Protein AF-A0A2K1QQH5-F1 (afdb_monomer_lite)

pLDDT: mean 78.4, std 16.75, range [37.97, 96.19]

Foldseek 3Di:
DDDPDPPPDDDPPPPPLQQDAPVVVVVVLLVLLLVLLCLQQVLLVVVQVVCVVVVDDDPPLSVLSNVLSVLSVVVSVVQVVCVVVSNDPLVVLLVSLVVSLVSLVVSLVVLCCLCPNPVNPLVVVCCVLAVVPQDDDPDPSNVVNVVSNVNSVSSVSNNVSSVVSNVSSVVSNVSSVVSVVVSVVVVVVVVVVVCVVDPPPVVVVVVVVVVVPPPDDDDDDDDDDD

Secondary structure (DSSP, 8-state):
----------------------HHHHHHHHHHHHHHHHHHHHHHHHHHHHHHHHTPPPPTHHHHHHHHHHHHHHHHHHHHHHHHTT---HHHHHHHHHHHHHHHHHHHHHHHHHHH-SSS-HHHHHIIIIISS---SSSHHHHHHHHHHHHHHHHHHHHHHHHHHHHHHHHHHHHHHHHHHHHHHHHHHHHHHHHHHS--HHHHHHHHHHTTSS------------

Radius of gyration: 33.27 Å; chains: 1; bounding box: 98×40×99 Å

Organism: NCBI:txid2082308

Sequence (226 aa):
MARSASRSTRYYTTQTVQYVWPTQQLLGWRFVMYATAGTILGVFAAFYIAQQQLRLGIPWIFPYGITVGALTIIFLFIMEALITQRTLLPGLVTLGAFILLVLYIAGLIETALQLFGSASNVNENCQTFVTNQPSSGVSLATFAFLQQRSICQSWQAVFAFWIVGVIFLIWLMILASQSDTTVHKESRRVRETEYHDNPPAEAVTRGVTRDRSNGRTGGNAYTWRA

Structure (mmCIF, N/CA/C/O backbone):
data_AF-A0A2K1QQH5-F1
#
_entry.id   AF-A0A2K1QQH5-F1
#
loop_
_atom_site.group_PDB
_atom_site.id
_atom_site.type_symbol
_atom_site.label_atom_id
_atom_site.label_alt_id
_atom_site.label_comp_id
_atom_site.label_asym_id
_atom_site.label_entity_id
_atom_site.label_seq_id
_atom_site.pdbx_PDB_ins_code
_atom_site.Cartn_x
_atom_site.Cartn_y
_atom_site.Cartn_z
_atom_site.occupancy
_atom_site.B_iso_or_equiv
_atom_site.auth_seq_id
_atom_site.auth_comp_id
_atom_site.auth_asym_id
_atom_site.auth_atom_id
_atom_site.pdbx_PDB_model_num
ATOM 1 N N . MET A 1 1 ? -39.971 -3.817 67.449 1.00 42.75 1 MET A N 1
ATOM 2 C CA . MET A 1 1 ? -40.273 -3.496 66.035 1.00 42.75 1 MET A CA 1
ATOM 3 C C . MET A 1 1 ? -38.954 -3.434 65.274 1.00 42.75 1 MET A C 1
ATOM 5 O O . MET A 1 1 ? -38.222 -2.467 65.431 1.00 42.75 1 MET A O 1
ATOM 9 N N . ALA A 1 2 ? -38.593 -4.494 64.549 1.00 40.50 2 ALA A N 1
ATOM 10 C CA . ALA A 1 2 ? -37.335 -4.563 63.804 1.00 40.50 2 ALA A CA 1
ATOM 11 C C . ALA A 1 2 ? -37.538 -3.978 62.397 1.00 40.50 2 ALA A C 1
ATOM 13 O O . ALA A 1 2 ? -38.390 -4.450 61.647 1.00 40.50 2 ALA A O 1
ATOM 14 N N . ARG A 1 3 ? -36.793 -2.921 62.050 1.00 49.56 3 ARG A N 1
ATOM 15 C CA . ARG A 1 3 ? -36.783 -2.352 60.696 1.00 49.56 3 ARG A CA 1
ATOM 16 C C . ARG A 1 3 ? -35.882 -3.215 59.818 1.00 49.56 3 ARG A C 1
ATOM 18 O O . ARG A 1 3 ? -34.674 -3.250 60.027 1.00 49.56 3 ARG A O 1
ATOM 25 N N . SER A 1 4 ? -36.482 -3.901 58.851 1.00 49.03 4 SER A N 1
ATOM 26 C CA . SER A 1 4 ? -35.756 -4.637 57.818 1.00 49.03 4 SER A CA 1
ATOM 27 C C . SER A 1 4 ? -35.001 -3.637 56.939 1.00 49.03 4 SER A C 1
ATOM 29 O O . SER A 1 4 ? -35.609 -2.870 56.192 1.00 49.03 4 SER A O 1
ATOM 31 N N . ALA A 1 5 ? -33.677 -3.588 57.073 1.00 58.16 5 ALA A N 1
ATOM 32 C CA . ALA A 1 5 ? -32.818 -2.796 56.204 1.00 58.16 5 ALA A CA 1
ATOM 33 C C . ALA A 1 5 ? -32.680 -3.533 54.866 1.00 58.16 5 ALA A C 1
ATOM 35 O O . ALA A 1 5 ? -31.897 -4.474 54.742 1.00 58.16 5 ALA A O 1
ATOM 36 N N . SER A 1 6 ? -33.472 -3.127 53.873 1.00 54.03 6 SER A N 1
ATOM 37 C CA . SER A 1 6 ? -33.342 -3.624 52.503 1.00 54.03 6 SER A CA 1
ATOM 38 C C . SER A 1 6 ? -31.998 -3.164 51.934 1.00 54.03 6 SER A C 1
ATOM 40 O O . SER A 1 6 ? -31.797 -1.988 51.622 1.00 54.03 6 SER A O 1
ATOM 42 N N . ARG A 1 7 ? -31.033 -4.084 51.874 1.00 54.53 7 ARG A N 1
ATOM 43 C CA . ARG A 1 7 ? -29.684 -3.837 51.361 1.00 54.53 7 ARG A CA 1
ATOM 44 C C . ARG A 1 7 ? -29.739 -3.941 49.837 1.00 54.53 7 ARG A C 1
ATOM 46 O O . ARG A 1 7 ? -29.566 -5.015 49.268 1.00 54.53 7 ARG A O 1
ATOM 53 N N . SER A 1 8 ? -30.042 -2.819 49.185 1.00 59.94 8 SER A N 1
ATOM 54 C CA . SER A 1 8 ? -29.971 -2.699 47.726 1.00 59.94 8 SER A CA 1
ATOM 55 C C . SER A 1 8 ? -28.537 -2.967 47.277 1.00 59.94 8 SER A C 1
ATOM 57 O O . SER A 1 8 ? -27.621 -2.184 47.533 1.00 59.94 8 SER A O 1
ATOM 59 N N . THR A 1 9 ? -28.331 -4.131 46.672 1.00 55.41 9 THR A N 1
ATOM 60 C CA . THR A 1 9 ? -27.040 -4.540 46.130 1.00 55.41 9 THR A CA 1
ATOM 61 C C . THR A 1 9 ? -27.009 -4.014 44.701 1.00 55.41 9 THR A C 1
ATOM 63 O O . THR A 1 9 ? -27.696 -4.544 43.832 1.00 55.41 9 THR A O 1
ATOM 66 N N . ARG A 1 10 ? -26.289 -2.910 44.461 1.00 59.31 10 ARG A N 1
ATOM 67 C CA . ARG A 1 10 ? -26.078 -2.389 43.103 1.00 59.31 10 ARG A CA 1
ATOM 68 C C . ARG A 1 10 ? -25.181 -3.359 42.350 1.00 59.31 10 ARG A C 1
ATOM 70 O O . ARG A 1 10 ? -23.976 -3.410 42.587 1.00 59.31 10 ARG A O 1
ATOM 77 N N . TYR A 1 11 ? -25.774 -4.115 41.441 1.00 51.72 11 TYR A N 1
ATOM 78 C CA . TYR A 1 11 ? -25.028 -4.846 40.433 1.00 51.72 11 TYR A CA 1
ATOM 79 C C . TYR A 1 11 ? -24.583 -3.842 39.371 1.00 51.72 11 TYR A C 1
ATOM 81 O O . TYR A 1 11 ? -25.360 -3.471 38.497 1.00 51.72 11 TYR A O 1
ATOM 89 N N . TYR A 1 12 ? -23.336 -3.381 39.452 1.00 52.09 12 TYR A N 1
ATOM 90 C CA . TYR A 1 12 ? -22.698 -2.713 38.323 1.00 52.09 12 TYR A CA 1
ATOM 91 C C . TYR A 1 12 ? -22.447 -3.780 37.258 1.00 52.09 12 TYR A C 1
ATOM 93 O O . TYR A 1 12 ? -21.416 -4.449 37.261 1.00 52.09 12 TYR A O 1
ATOM 101 N N . THR A 1 13 ? -23.419 -4.000 36.376 1.00 57.09 13 THR A N 1
ATOM 102 C CA . THR A 1 13 ? -23.160 -4.746 35.148 1.00 57.09 13 THR A CA 1
ATOM 103 C C . THR A 1 13 ? -22.207 -3.894 34.319 1.00 57.09 13 THR A C 1
ATOM 105 O O . THR A 1 13 ? -22.571 -2.844 33.792 1.00 57.09 13 THR A O 1
ATOM 108 N N . THR A 1 14 ? -20.935 -4.288 34.269 1.00 54.81 14 THR A N 1
ATOM 109 C CA . THR A 1 14 ? -19.996 -3.759 33.282 1.00 54.81 14 THR A CA 1
ATOM 110 C C . THR A 1 14 ? -20.482 -4.246 31.923 1.00 54.81 14 THR A C 1
ATOM 112 O O . THR A 1 14 ? -20.050 -5.287 31.434 1.00 54.81 14 THR A O 1
ATOM 115 N N . GLN A 1 15 ? -21.439 -3.532 31.328 1.00 55.66 15 GLN A N 1
ATOM 116 C CA . GLN A 1 15 ? -21.817 -3.760 29.944 1.00 55.66 15 GLN A CA 1
ATOM 117 C C . GLN A 1 15 ? -20.580 -3.465 29.101 1.00 55.66 15 GLN A C 1
ATOM 119 O O . GLN A 1 15 ? -20.175 -2.315 28.929 1.00 55.66 15 GLN A O 1
ATOM 124 N N . THR A 1 16 ? -19.941 -4.522 28.607 1.00 54.59 16 THR A N 1
ATOM 125 C CA . THR A 1 16 ? -18.909 -4.416 27.584 1.00 54.59 16 THR A CA 1
ATOM 126 C C . THR A 1 16 ? -19.565 -3.777 26.370 1.00 54.59 16 THR A C 1
ATOM 128 O O . THR A 1 16 ? -20.338 -4.436 25.672 1.00 54.59 16 THR A O 1
ATOM 131 N N . VAL A 1 17 ? -19.328 -2.483 26.155 1.00 56.91 17 VAL A N 1
ATOM 132 C CA . VAL A 1 17 ? -19.891 -1.773 25.008 1.00 56.91 17 VAL A CA 1
ATOM 133 C C . VAL A 1 17 ? -19.252 -2.370 23.763 1.00 56.91 17 VAL A C 1
ATOM 135 O O . VAL A 1 17 ? -18.069 -2.165 23.494 1.00 56.91 17 VAL A O 1
ATOM 138 N N . GLN A 1 18 ? -20.014 -3.199 23.053 1.00 57.03 18 GLN A N 1
ATOM 139 C CA . GLN A 1 18 ? -19.518 -3.853 21.857 1.00 57.03 18 GLN A CA 1
ATOM 140 C C . GLN A 1 18 ? -19.480 -2.842 20.724 1.00 57.03 18 GLN A C 1
ATOM 142 O O . GLN A 1 18 ? -20.463 -2.183 20.389 1.00 57.03 18 GLN A O 1
ATOM 147 N N . TYR A 1 19 ? -18.299 -2.725 20.147 1.00 61.53 19 TYR A N 1
ATOM 148 C CA . TYR A 1 19 ? -18.025 -1.839 19.043 1.00 61.53 19 TYR A CA 1
ATOM 149 C C . TYR A 1 19 ? -18.555 -2.494 17.758 1.00 61.53 19 TYR A C 1
ATOM 151 O O . TYR A 1 19 ? -17.991 -3.479 17.279 1.00 61.53 19 TYR A O 1
ATOM 159 N N . VAL A 1 20 ? -19.688 -2.015 17.238 1.00 64.69 20 VAL A N 1
ATOM 160 C CA . VAL A 1 20 ? -20.336 -2.608 16.057 1.00 64.69 20 VAL A CA 1
ATOM 161 C C . VAL A 1 20 ? -19.696 -2.035 14.795 1.00 64.69 20 VAL A C 1
ATOM 163 O O . VAL A 1 20 ? -19.988 -0.913 14.390 1.00 64.69 20 VAL A O 1
ATOM 166 N N . TRP A 1 21 ? -18.811 -2.812 14.172 1.00 66.06 21 TRP A N 1
ATOM 167 C CA . TRP A 1 21 ? -18.199 -2.469 12.887 1.00 66.06 21 TRP A CA 1
ATOM 168 C C . TRP A 1 21 ? -18.976 -3.105 11.724 1.00 66.06 21 TRP A C 1
ATOM 170 O O . TRP A 1 21 ? -19.370 -4.271 11.829 1.00 66.06 21 TRP A 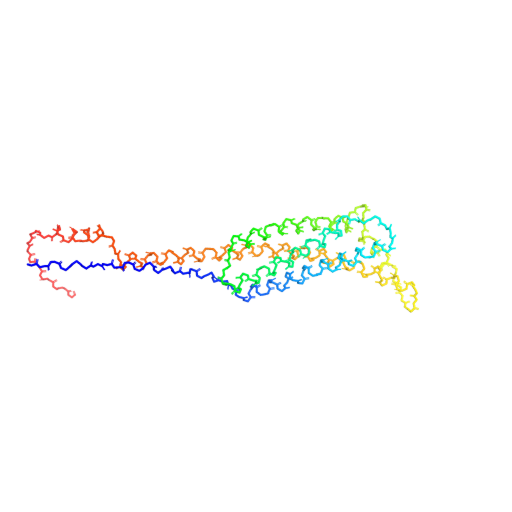O 1
ATOM 180 N N . PRO A 1 22 ? -19.158 -2.408 10.587 1.00 74.00 22 PRO A N 1
ATOM 181 C CA . PRO A 1 22 ? -19.764 -2.991 9.393 1.00 74.00 22 PRO A CA 1
ATOM 182 C C . PRO A 1 22 ? -18.843 -4.070 8.798 1.00 74.00 22 PRO A C 1
ATOM 184 O O . PRO A 1 22 ? -17.851 -3.774 8.131 1.00 74.00 22 PRO A O 1
ATOM 187 N N . THR A 1 23 ? -19.172 -5.343 9.040 1.00 76.56 23 THR A N 1
ATOM 188 C CA . THR A 1 23 ? -18.290 -6.489 8.745 1.00 76.56 23 THR A CA 1
ATOM 189 C C . THR A 1 23 ? -17.910 -6.591 7.267 1.00 76.56 23 THR A C 1
ATOM 191 O O . THR A 1 23 ? -16.741 -6.781 6.948 1.00 76.56 23 THR A O 1
ATOM 194 N N . GLN A 1 24 ? -18.866 -6.410 6.352 1.00 80.50 24 GLN A N 1
ATOM 195 C CA . GLN A 1 24 ? -18.614 -6.532 4.908 1.00 80.50 24 GLN A CA 1
ATOM 196 C C . GLN A 1 24 ? -17.711 -5.415 4.378 1.00 80.50 24 GLN A C 1
ATOM 198 O O . GLN A 1 24 ? -16.800 -5.651 3.587 1.00 80.50 24 GLN A O 1
ATOM 203 N N . GLN A 1 25 ? -17.925 -4.195 4.864 1.00 84.81 25 GLN A N 1
ATOM 204 C CA . GLN A 1 25 ? -17.144 -3.034 4.460 1.00 84.81 25 GLN A CA 1
ATOM 205 C C . GLN A 1 25 ? -15.692 -3.136 4.944 1.00 84.81 25 GLN A C 1
ATOM 207 O O . GLN A 1 25 ? -14.772 -2.793 4.202 1.00 84.81 25 GLN A O 1
ATOM 212 N N . LEU A 1 26 ? -15.479 -3.659 6.157 1.00 84.06 26 LEU A N 1
ATOM 213 C CA . LEU A 1 26 ? -14.145 -3.865 6.721 1.00 84.06 26 LEU A CA 1
ATOM 214 C C . LEU A 1 26 ? -13.370 -4.981 5.999 1.00 84.06 26 LEU A C 1
ATOM 216 O O . LEU A 1 26 ? -12.168 -4.840 5.773 1.00 84.06 26 LEU A O 1
ATOM 220 N N . LEU A 1 27 ? -14.048 -6.065 5.603 1.00 87.00 27 LEU A N 1
ATOM 221 C CA . LEU A 1 27 ? -13.446 -7.153 4.824 1.00 87.00 27 LEU A CA 1
ATOM 222 C C . LEU A 1 27 ? -13.032 -6.690 3.421 1.00 87.00 27 LEU A C 1
ATOM 224 O O . LEU A 1 27 ? -11.898 -6.935 3.008 1.00 87.00 27 LEU A O 1
ATOM 228 N N . GLY A 1 28 ? -13.914 -5.970 2.717 1.00 88.00 28 GLY A N 1
ATOM 229 C CA . GLY A 1 28 ? -13.604 -5.409 1.399 1.00 88.00 28 GLY A CA 1
ATOM 230 C C . GLY A 1 28 ? -12.438 -4.420 1.449 1.00 88.00 28 GLY A C 1
ATOM 231 O O . GLY A 1 28 ? -11.508 -4.515 0.650 1.00 88.00 28 GLY A O 1
ATOM 232 N N . TRP A 1 29 ? -12.434 -3.528 2.445 1.00 91.12 29 TRP A N 1
ATOM 233 C CA . TRP A 1 29 ? -11.319 -2.612 2.689 1.00 91.12 29 TRP A CA 1
ATOM 234 C C . TRP A 1 29 ? -9.997 -3.361 2.923 1.00 91.12 29 TRP A C 1
ATOM 236 O O . TRP A 1 29 ? -8.984 -3.043 2.298 1.00 91.12 29 TRP A O 1
ATOM 246 N N . ARG A 1 30 ? -10.004 -4.395 3.775 1.00 90.44 30 ARG A N 1
ATOM 247 C CA . ARG A 1 30 ? -8.801 -5.172 4.114 1.00 90.44 30 ARG A CA 1
ATOM 248 C C . ARG A 1 30 ? -8.220 -5.879 2.896 1.00 90.44 30 ARG A C 1
ATOM 250 O O . ARG A 1 30 ? -7.006 -5.863 2.713 1.00 90.44 30 ARG A O 1
ATOM 257 N N . PHE A 1 31 ? -9.069 -6.478 2.065 1.00 92.56 31 PHE A N 1
ATOM 258 C CA . PHE A 1 31 ? -8.628 -7.159 0.850 1.00 92.56 31 PHE A CA 1
ATOM 259 C C . PHE A 1 31 ? -7.892 -6.202 -0.098 1.00 92.56 31 PHE A C 1
ATOM 261 O O . PHE A 1 31 ? -6.793 -6.510 -0.561 1.00 92.56 31 PHE A O 1
ATOM 268 N N . VAL A 1 32 ? -8.452 -5.008 -0.320 1.00 94.12 32 VAL A N 1
ATOM 269 C CA . VAL A 1 32 ? -7.821 -3.980 -1.162 1.00 94.12 32 VAL A CA 1
ATOM 270 C C . VAL A 1 32 ? -6.488 -3.520 -0.572 1.00 94.12 32 VAL A C 1
ATOM 272 O O . VAL A 1 32 ? -5.513 -3.362 -1.308 1.00 94.12 32 VAL A O 1
ATOM 275 N N . MET A 1 33 ? -6.404 -3.356 0.749 1.00 93.75 33 MET A N 1
ATOM 276 C CA . MET A 1 33 ? -5.153 -2.969 1.406 1.00 93.75 33 MET A CA 1
ATOM 277 C C . MET A 1 33 ? -4.078 -4.058 1.338 1.00 93.75 33 MET A C 1
ATOM 279 O O . MET A 1 33 ? -2.913 -3.729 1.121 1.00 93.75 33 MET A O 1
ATOM 283 N N . TYR A 1 34 ? -4.438 -5.342 1.442 1.00 95.38 34 TYR A N 1
ATOM 284 C CA . TYR A 1 34 ? -3.488 -6.436 1.209 1.00 95.38 34 TYR A CA 1
ATOM 285 C C . TYR A 1 34 ? -2.984 -6.459 -0.234 1.00 95.38 34 TYR A C 1
ATOM 287 O O . TYR A 1 34 ? -1.779 -6.586 -0.451 1.00 95.38 34 TYR A O 1
ATOM 295 N N . ALA A 1 35 ? -3.876 -6.289 -1.215 1.00 95.69 35 ALA A N 1
ATOM 296 C CA . ALA A 1 35 ? -3.493 -6.221 -2.624 1.00 95.69 35 ALA A CA 1
ATOM 297 C C . ALA A 1 35 ? -2.556 -5.032 -2.898 1.00 95.69 35 ALA A C 1
ATOM 299 O O . ALA A 1 35 ? -1.539 -5.174 -3.579 1.00 95.69 35 ALA A O 1
ATOM 300 N N . THR A 1 36 ? -2.860 -3.876 -2.308 1.00 95.06 36 THR A N 1
ATOM 301 C CA . THR A 1 36 ? -2.065 -2.649 -2.429 1.00 95.06 36 THR A CA 1
ATOM 302 C C . THR A 1 36 ? -0.673 -2.832 -1.825 1.00 95.06 36 THR A C 1
ATOM 304 O O . THR A 1 36 ? 0.331 -2.630 -2.508 1.00 95.06 36 THR A O 1
ATOM 307 N N . ALA A 1 37 ? -0.597 -3.288 -0.572 1.00 95.12 37 ALA A N 1
ATOM 308 C CA . ALA A 1 37 ? 0.668 -3.490 0.127 1.00 95.12 37 ALA A CA 1
ATOM 309 C C . ALA A 1 37 ? 1.528 -4.585 -0.523 1.00 95.12 37 ALA A C 1
ATOM 311 O O . ALA A 1 37 ? 2.739 -4.415 -0.663 1.00 95.12 37 ALA A O 1
ATOM 312 N N . GLY A 1 38 ? 0.904 -5.681 -0.965 1.00 95.00 38 GLY A N 1
ATOM 313 C CA . GLY A 1 38 ? 1.581 -6.763 -1.677 1.00 95.00 38 GLY A CA 1
ATOM 314 C C . GLY A 1 38 ? 2.142 -6.317 -3.026 1.00 95.00 38 GLY A C 1
ATOM 315 O O . GLY A 1 38 ? 3.271 -6.670 -3.359 1.00 95.00 38 GLY A O 1
ATOM 316 N N . THR A 1 39 ? 1.403 -5.490 -3.771 1.00 94.94 39 THR A N 1
ATOM 317 C CA . THR A 1 39 ? 1.875 -4.970 -5.063 1.00 94.94 39 THR A CA 1
ATOM 318 C C . THR A 1 39 ? 3.049 -4.011 -4.882 1.00 94.94 39 THR A C 1
ATOM 320 O O . THR A 1 39 ? 4.062 -4.157 -5.564 1.00 94.94 39 THR A O 1
ATOM 323 N N . ILE A 1 40 ? 2.957 -3.078 -3.928 1.00 94.50 40 ILE A N 1
ATOM 324 C CA . ILE A 1 40 ? 4.045 -2.139 -3.613 1.00 94.50 40 ILE A CA 1
ATOM 325 C C . ILE A 1 40 ? 5.300 -2.913 -3.186 1.00 94.50 40 ILE A C 1
ATOM 327 O O . ILE A 1 40 ? 6.364 -2.735 -3.780 1.00 94.50 40 ILE A O 1
ATOM 331 N N . LEU A 1 41 ? 5.174 -3.822 -2.212 1.00 95.75 41 LEU A N 1
ATOM 332 C CA . LEU A 1 41 ? 6.295 -4.630 -1.726 1.00 95.75 41 LEU A CA 1
ATOM 333 C C . LEU A 1 41 ? 6.909 -5.464 -2.855 1.00 95.75 41 LEU A C 1
ATOM 335 O O . LEU A 1 41 ? 8.125 -5.443 -3.037 1.00 95.75 41 LEU A O 1
ATOM 339 N N . GLY A 1 42 ? 6.081 -6.175 -3.624 1.00 94.62 42 GLY A N 1
ATOM 340 C CA . GLY A 1 42 ? 6.535 -7.078 -4.679 1.00 94.62 42 GLY A CA 1
ATOM 341 C C . GLY A 1 42 ? 7.276 -6.359 -5.805 1.00 94.62 42 GLY A C 1
ATOM 342 O O . GLY A 1 42 ? 8.353 -6.800 -6.207 1.00 94.62 42 GLY A O 1
ATOM 343 N N . VAL A 1 43 ? 6.747 -5.228 -6.281 1.00 94.19 43 VAL A N 1
ATOM 344 C CA . VAL A 1 43 ? 7.390 -4.459 -7.357 1.00 94.19 43 VAL A CA 1
ATOM 345 C C . VAL A 1 43 ? 8.712 -3.851 -6.888 1.00 94.19 43 VAL A C 1
ATOM 347 O O . VAL A 1 43 ? 9.726 -3.998 -7.574 1.00 94.19 43 VAL A O 1
ATOM 350 N N . PHE A 1 44 ? 8.745 -3.223 -5.708 1.00 93.06 44 PHE A N 1
ATOM 351 C CA . PHE A 1 44 ? 9.987 -2.642 -5.195 1.00 93.06 44 PHE A CA 1
ATOM 352 C C . PHE A 1 44 ? 11.039 -3.706 -4.854 1.00 93.06 44 PHE A C 1
ATOM 354 O O . PHE A 1 44 ? 12.225 -3.477 -5.094 1.00 93.06 44 PHE A O 1
ATOM 361 N N . ALA A 1 45 ? 10.632 -4.888 -4.380 1.00 93.88 45 ALA A N 1
ATOM 362 C CA . ALA A 1 45 ? 11.538 -6.018 -4.178 1.00 93.88 45 ALA A CA 1
ATOM 363 C C . ALA A 1 45 ? 12.137 -6.523 -5.502 1.00 93.88 45 ALA A C 1
ATOM 365 O O . ALA A 1 45 ? 13.344 -6.759 -5.582 1.00 93.88 45 ALA A O 1
ATOM 366 N N . ALA A 1 46 ? 11.328 -6.632 -6.561 1.00 92.25 46 ALA A N 1
ATOM 367 C CA . ALA A 1 46 ? 11.814 -7.020 -7.883 1.00 92.25 46 ALA A CA 1
ATOM 368 C C . ALA A 1 46 ? 12.833 -6.007 -8.437 1.00 92.25 46 ALA A C 1
ATOM 370 O O . ALA A 1 46 ? 13.886 -6.398 -8.946 1.00 92.25 46 ALA A O 1
ATOM 371 N N . PHE A 1 47 ? 12.566 -4.705 -8.286 1.00 89.50 47 PHE A N 1
ATOM 372 C CA . PHE A 1 47 ? 13.508 -3.657 -8.687 1.00 89.50 47 PHE A CA 1
ATOM 373 C C . PHE A 1 47 ? 14.792 -3.670 -7.860 1.00 89.50 47 PHE A C 1
ATOM 375 O O . PHE A 1 47 ? 15.874 -3.514 -8.425 1.00 89.50 47 PHE A O 1
ATOM 382 N N . TYR A 1 48 ? 14.700 -3.919 -6.554 1.00 90.88 48 TYR A N 1
ATOM 383 C CA . TYR A 1 48 ? 15.868 -4.042 -5.687 1.00 90.88 48 TYR A CA 1
ATOM 384 C C . TYR A 1 48 ? 16.812 -5.161 -6.158 1.00 90.88 48 TYR A C 1
ATOM 386 O O . TYR A 1 48 ? 18.006 -4.922 -6.336 1.00 90.88 48 TYR A O 1
ATOM 394 N N . ILE A 1 49 ? 16.275 -6.351 -6.448 1.00 91.12 49 ILE A N 1
ATOM 395 C CA . ILE A 1 49 ? 17.064 -7.490 -6.949 1.00 91.12 49 ILE A CA 1
ATOM 396 C C . ILE A 1 49 ? 17.696 -7.164 -8.311 1.00 91.12 49 ILE A C 1
ATOM 398 O O . ILE A 1 49 ? 18.873 -7.454 -8.533 1.00 91.12 49 ILE A O 1
ATOM 402 N N . ALA A 1 50 ? 16.947 -6.524 -9.215 1.00 87.75 50 ALA A N 1
ATOM 403 C CA . ALA A 1 50 ? 17.470 -6.128 -10.521 1.00 87.75 50 ALA A CA 1
ATOM 404 C C . ALA A 1 50 ? 18.657 -5.153 -10.392 1.00 87.75 50 ALA A C 1
ATOM 406 O O . ALA A 1 50 ? 19.691 -5.348 -11.031 1.00 87.75 50 ALA A O 1
ATOM 407 N N . GLN A 1 51 ? 18.556 -4.142 -9.521 1.00 86.69 51 GLN A N 1
ATOM 408 C CA . GLN A 1 51 ? 19.654 -3.195 -9.285 1.00 86.69 51 GLN A CA 1
ATOM 409 C C . GLN A 1 51 ? 20.898 -3.863 -8.692 1.00 86.69 51 GLN A C 1
ATOM 411 O O . GLN A 1 51 ? 22.016 -3.513 -9.072 1.00 86.69 51 GLN A O 1
ATOM 416 N N . GLN A 1 52 ? 20.724 -4.855 -7.812 1.00 87.62 52 GLN A N 1
ATOM 417 C CA . GLN A 1 52 ? 21.849 -5.617 -7.262 1.00 87.62 52 GLN A CA 1
ATOM 418 C C . GLN A 1 52 ? 22.635 -6.361 -8.350 1.00 87.62 52 GLN A C 1
ATOM 420 O O . GLN A 1 52 ? 23.864 -6.410 -8.293 1.00 87.62 52 GLN A O 1
ATOM 425 N N . GLN A 1 53 ? 21.950 -6.896 -9.364 1.00 87.75 53 GLN A N 1
ATOM 426 C CA . GLN A 1 53 ? 22.599 -7.556 -10.502 1.00 87.75 53 GLN A CA 1
ATOM 427 C C . GLN A 1 53 ? 23.353 -6.560 -11.392 1.00 87.75 53 GLN A C 1
ATOM 429 O O . GLN A 1 53 ? 24.444 -6.863 -11.870 1.00 87.75 53 GLN A O 1
ATOM 434 N N . LEU A 1 54 ? 22.800 -5.358 -11.567 1.00 83.44 54 LEU A N 1
ATOM 435 C CA . LEU A 1 54 ? 23.406 -4.283 -12.357 1.00 83.44 54 LEU A CA 1
ATOM 436 C C . LEU A 1 54 ? 24.552 -3.558 -11.623 1.00 83.44 54 LEU A C 1
ATOM 438 O O . LEU A 1 54 ? 25.260 -2.770 -12.245 1.00 83.44 54 LEU A O 1
ATOM 442 N N . ARG A 1 55 ? 24.752 -3.821 -10.319 1.00 81.38 55 ARG A N 1
ATOM 443 C CA . ARG A 1 55 ? 25.756 -3.173 -9.445 1.00 81.38 55 ARG A CA 1
ATOM 444 C C . ARG A 1 55 ? 25.717 -1.638 -9.480 1.00 81.38 55 ARG A C 1
ATOM 446 O O . ARG A 1 55 ? 26.724 -0.975 -9.241 1.00 81.38 55 ARG A O 1
ATOM 453 N N . LEU A 1 56 ? 24.546 -1.080 -9.763 1.00 79.50 56 LEU A N 1
ATOM 454 C CA . LEU A 1 56 ? 24.292 0.354 -9.707 1.00 79.50 56 LEU A CA 1
ATOM 455 C C . LEU A 1 56 ? 23.976 0.760 -8.260 1.00 79.50 56 LEU A C 1
ATOM 457 O O . LEU A 1 56 ? 23.539 -0.059 -7.448 1.00 79.50 56 LEU A O 1
ATOM 461 N N . GLY A 1 57 ? 24.206 2.031 -7.925 1.00 78.19 57 GLY A N 1
ATOM 462 C CA . GLY A 1 57 ? 23.803 2.575 -6.629 1.00 78.19 57 GLY A CA 1
ATOM 463 C C . GLY A 1 57 ? 22.291 2.435 -6.446 1.00 78.19 57 GLY A C 1
ATOM 464 O O . GLY A 1 57 ? 21.532 2.845 -7.317 1.00 78.19 57 GLY A O 1
ATOM 465 N N . ILE A 1 58 ? 21.859 1.840 -5.331 1.00 81.50 58 ILE A N 1
ATOM 466 C CA . ILE A 1 58 ? 20.445 1.549 -5.068 1.00 81.50 58 ILE A CA 1
ATOM 467 C C . ILE A 1 58 ? 19.749 2.837 -4.605 1.00 81.50 58 ILE A C 1
ATOM 469 O O . ILE A 1 58 ? 20.092 3.352 -3.536 1.00 81.50 58 ILE A O 1
ATOM 473 N N . PRO A 1 59 ? 18.751 3.350 -5.348 1.00 83.88 59 PRO A N 1
ATOM 474 C CA . PRO A 1 59 ? 17.931 4.463 -4.892 1.00 83.88 59 PRO A CA 1
ATOM 475 C C . PRO A 1 59 ? 17.213 4.111 -3.587 1.00 83.88 59 PRO A C 1
ATOM 477 O O . PRO A 1 59 ? 16.645 3.027 -3.452 1.00 83.88 59 PRO A O 1
ATOM 480 N N . TRP A 1 60 ? 17.188 5.043 -2.634 1.00 87.00 60 TRP A N 1
ATOM 481 C CA . TRP A 1 60 ? 16.596 4.833 -1.305 1.00 87.00 60 TRP A CA 1
ATOM 482 C C . TRP A 1 60 ? 15.082 4.560 -1.336 1.00 87.00 60 TRP A C 1
ATOM 484 O O . TRP A 1 60 ? 14.539 3.958 -0.411 1.00 87.00 60 TRP A O 1
ATOM 494 N N . ILE A 1 61 ? 14.404 4.933 -2.423 1.00 86.94 61 ILE A N 1
ATOM 495 C CA . ILE A 1 61 ? 12.981 4.658 -2.628 1.00 86.94 61 ILE A CA 1
ATOM 496 C C . ILE A 1 61 ? 12.658 3.155 -2.665 1.00 86.94 61 ILE A C 1
ATOM 498 O O . ILE A 1 61 ? 11.574 2.747 -2.259 1.00 86.94 61 ILE A O 1
ATOM 502 N N . PHE A 1 62 ? 13.597 2.310 -3.101 1.00 88.69 62 PHE A N 1
ATOM 503 C CA . PHE A 1 62 ? 13.382 0.868 -3.210 1.00 88.69 62 PHE A CA 1
ATOM 504 C C . PHE A 1 62 ? 13.287 0.210 -1.828 1.00 88.69 62 PHE A C 1
ATOM 506 O O . PHE A 1 62 ? 12.250 -0.389 -1.536 1.00 88.69 62 PHE A O 1
ATOM 513 N N . PRO A 1 63 ? 14.275 0.361 -0.921 1.00 91.94 63 PRO A N 1
ATOM 514 C CA . PRO A 1 63 ? 14.121 -0.124 0.448 1.00 91.94 63 PRO A CA 1
ATOM 515 C C . PRO A 1 63 ? 12.995 0.596 1.208 1.00 91.94 63 PRO A C 1
ATOM 517 O O . PRO A 1 63 ? 12.339 -0.019 2.050 1.00 91.94 63 PRO A O 1
ATOM 520 N N . TYR A 1 64 ? 12.702 1.861 0.892 1.00 93.50 64 TYR A N 1
ATOM 521 C CA . TYR A 1 64 ? 11.560 2.568 1.471 1.00 93.50 64 TYR A CA 1
ATOM 522 C C . TYR A 1 64 ? 10.220 1.897 1.122 1.00 93.50 64 TYR A C 1
ATOM 524 O O . TYR A 1 64 ? 9.450 1.549 2.014 1.00 93.50 64 TYR A O 1
ATOM 532 N N . GLY A 1 65 ? 9.959 1.627 -0.158 1.00 92.00 65 GLY A N 1
ATOM 533 C CA . GLY A 1 65 ? 8.729 0.962 -0.590 1.00 92.00 65 GLY A CA 1
ATOM 534 C C . GLY A 1 65 ? 8.564 -0.443 0.001 1.00 92.00 65 GLY A C 1
ATOM 535 O O . GLY A 1 65 ? 7.463 -0.817 0.408 1.00 92.00 65 GLY A O 1
ATOM 536 N N . ILE A 1 66 ? 9.665 -1.192 0.137 1.00 94.88 66 ILE A N 1
ATOM 537 C CA . ILE A 1 66 ? 9.668 -2.514 0.786 1.00 94.88 66 ILE A CA 1
ATOM 538 C C . ILE A 1 66 ? 9.291 -2.396 2.267 1.00 94.88 66 ILE A C 1
ATOM 540 O O . ILE A 1 66 ? 8.436 -3.145 2.743 1.00 94.88 66 ILE A O 1
ATOM 544 N N . THR A 1 67 ? 9.893 -1.454 3.000 1.00 95.50 67 THR A N 1
ATOM 545 C CA . THR A 1 67 ? 9.617 -1.288 4.437 1.00 95.50 67 THR A CA 1
ATOM 546 C C . THR A 1 67 ? 8.189 -0.813 4.689 1.00 95.50 67 THR A C 1
ATOM 548 O O . THR A 1 67 ? 7.511 -1.387 5.539 1.00 95.50 67 THR A O 1
ATOM 551 N N . VAL A 1 68 ? 7.682 0.155 3.919 1.00 95.62 68 VAL A N 1
ATOM 552 C CA . VAL A 1 68 ? 6.294 0.636 4.044 1.00 95.62 68 VAL A CA 1
ATOM 553 C C . VAL A 1 68 ? 5.282 -0.450 3.666 1.00 95.62 68 VAL A C 1
ATOM 555 O O . VAL A 1 68 ? 4.295 -0.650 4.383 1.00 95.62 68 VAL A O 1
ATOM 558 N N . GLY A 1 69 ? 5.534 -1.206 2.593 1.00 93.56 69 GLY A N 1
ATOM 559 C CA . GLY A 1 69 ? 4.701 -2.348 2.206 1.00 93.56 69 GLY A CA 1
ATOM 560 C C . GLY A 1 69 ? 4.652 -3.424 3.296 1.00 93.56 69 GLY A C 1
ATOM 561 O O . GLY A 1 69 ? 3.569 -3.856 3.696 1.00 93.56 69 GLY A O 1
ATOM 562 N N . ALA A 1 70 ? 5.808 -3.795 3.854 1.00 95.88 70 ALA A N 1
ATOM 563 C CA . ALA A 1 70 ? 5.896 -4.780 4.932 1.00 95.88 70 ALA A CA 1
ATOM 564 C C . ALA A 1 70 ? 5.204 -4.298 6.216 1.00 95.88 70 ALA A C 1
ATOM 566 O O . ALA A 1 70 ? 4.444 -5.048 6.830 1.00 95.88 70 ALA A O 1
ATOM 567 N N . LEU A 1 71 ? 5.405 -3.033 6.594 1.00 95.88 71 LEU A N 1
ATOM 568 C CA . LEU A 1 71 ? 4.781 -2.434 7.773 1.00 95.88 71 LEU A CA 1
ATOM 569 C C . LEU A 1 71 ? 3.254 -2.377 7.629 1.00 95.88 71 LEU A C 1
ATOM 571 O O . LEU A 1 71 ? 2.539 -2.642 8.595 1.00 95.88 71 LEU A O 1
ATOM 575 N N . THR A 1 72 ? 2.747 -2.139 6.415 1.00 94.88 72 THR A N 1
ATOM 576 C CA . THR A 1 72 ? 1.305 -2.213 6.124 1.00 94.88 72 THR A CA 1
ATOM 577 C C . THR A 1 72 ? 0.766 -3.629 6.318 1.00 94.88 72 THR A C 1
ATOM 579 O O . THR A 1 72 ? -0.259 -3.809 6.970 1.00 94.88 72 THR A O 1
ATOM 582 N N . ILE A 1 73 ? 1.451 -4.648 5.792 1.00 95.50 73 ILE A N 1
ATOM 583 C CA . ILE A 1 73 ? 1.031 -6.050 5.945 1.00 95.50 73 ILE A CA 1
ATOM 584 C C . ILE A 1 73 ? 1.013 -6.448 7.426 1.00 95.50 73 ILE A C 1
ATOM 586 O O . ILE A 1 73 ? 0.035 -7.033 7.893 1.00 95.50 73 ILE A O 1
ATOM 590 N N . ILE A 1 74 ? 2.054 -6.083 8.179 1.00 95.25 74 ILE A N 1
ATOM 591 C CA . ILE A 1 74 ? 2.129 -6.320 9.627 1.00 95.25 74 ILE A CA 1
ATOM 592 C C . ILE A 1 74 ? 0.968 -5.623 10.347 1.00 95.25 74 ILE A C 1
ATOM 594 O O . ILE A 1 74 ? 0.300 -6.242 11.173 1.00 95.25 74 ILE A O 1
ATOM 598 N N . PHE A 1 75 ? 0.678 -4.365 10.007 1.00 91.44 75 PHE A N 1
ATOM 599 C CA . PHE A 1 75 ? -0.457 -3.634 10.569 1.00 91.44 75 PHE A CA 1
ATOM 600 C C . PHE A 1 75 ? -1.796 -4.339 10.300 1.00 91.44 75 PHE A C 1
ATOM 602 O O . PHE A 1 75 ? -2.626 -4.452 11.205 1.00 91.44 75 PHE A O 1
ATOM 609 N N . LEU A 1 76 ? -1.999 -4.876 9.093 1.00 92.25 76 LEU A N 1
ATOM 610 C CA . LEU A 1 76 ? -3.205 -5.638 8.758 1.00 92.25 76 LEU A CA 1
ATOM 611 C C . LEU A 1 76 ? -3.312 -6.945 9.564 1.00 92.25 76 LEU A C 1
ATOM 613 O O . LEU A 1 76 ? -4.401 -7.263 10.042 1.00 92.25 76 LEU A O 1
ATOM 617 N N . PHE A 1 77 ? -2.202 -7.656 9.794 1.00 92.12 77 PHE A N 1
ATOM 618 C CA . PHE A 1 77 ? -2.184 -8.836 10.672 1.00 92.12 77 PHE A CA 1
ATOM 619 C C . PHE A 1 77 ? -2.517 -8.495 12.128 1.00 92.12 77 PHE A C 1
ATOM 621 O O . PHE A 1 77 ? -3.305 -9.200 12.759 1.00 92.12 77 PHE A O 1
ATOM 628 N N . ILE A 1 78 ? -1.966 -7.398 12.658 1.00 89.88 78 ILE A N 1
ATOM 629 C CA . ILE A 1 78 ? -2.295 -6.915 14.008 1.00 89.88 78 ILE A CA 1
ATOM 630 C C . ILE A 1 78 ? -3.793 -6.600 14.098 1.00 89.88 78 ILE A C 1
ATOM 632 O O . ILE A 1 78 ? -4.462 -7.019 15.043 1.00 89.88 78 ILE A O 1
ATOM 636 N N . MET A 1 79 ? -4.349 -5.922 13.091 1.00 86.06 79 MET A N 1
ATOM 637 C CA . MET A 1 79 ? -5.786 -5.646 13.026 1.00 86.06 79 MET A CA 1
ATOM 638 C C . MET A 1 79 ? -6.634 -6.921 12.993 1.00 86.06 79 MET A C 1
ATOM 640 O O . MET A 1 79 ? -7.695 -6.968 13.613 1.00 86.06 79 MET A O 1
ATOM 644 N N . GLU A 1 80 ? -6.204 -7.960 12.281 1.00 87.12 80 GLU A N 1
ATOM 645 C CA . GLU A 1 80 ? -6.896 -9.250 12.279 1.00 87.12 80 GLU A CA 1
ATOM 646 C C . GLU A 1 80 ? -6.878 -9.922 13.654 1.00 87.12 80 GLU A C 1
ATOM 648 O O . GLU A 1 80 ? -7.926 -10.362 14.131 1.00 87.12 80 GLU A O 1
ATOM 653 N N . ALA A 1 81 ? -5.732 -9.906 14.337 1.00 87.00 81 ALA A N 1
ATOM 654 C CA . ALA A 1 81 ? -5.606 -10.439 15.691 1.00 87.00 81 ALA A CA 1
ATOM 655 C C . ALA A 1 81 ? -6.535 -9.725 16.694 1.00 87.00 81 ALA A C 1
ATOM 657 O O . ALA A 1 81 ? -7.166 -10.384 17.526 1.00 87.00 81 ALA A O 1
ATOM 658 N N . LEU A 1 82 ? -6.678 -8.398 16.590 1.00 83.44 82 LEU A N 1
ATOM 659 C CA . LEU A 1 82 ? -7.574 -7.613 17.454 1.00 83.44 82 LEU A CA 1
ATOM 660 C C . LEU A 1 82 ? -9.060 -7.933 17.224 1.00 83.44 82 LEU A C 1
ATOM 662 O O . LEU A 1 82 ? -9.844 -7.945 18.175 1.00 83.44 82 LEU A O 1
ATOM 666 N N . ILE A 1 83 ? -9.461 -8.241 15.986 1.00 81.56 83 ILE A N 1
ATOM 667 C CA . ILE A 1 83 ? -10.841 -8.666 15.695 1.00 81.56 83 ILE A CA 1
ATOM 668 C C . ILE A 1 83 ? -11.160 -9.989 16.393 1.00 81.56 83 ILE A C 1
ATOM 670 O O . ILE A 1 83 ? -12.242 -10.127 16.970 1.00 81.56 83 ILE A O 1
ATOM 674 N N . THR A 1 84 ? -10.219 -10.934 16.397 1.00 79.25 84 THR A N 1
ATOM 675 C CA . THR A 1 84 ? -10.384 -12.234 17.067 1.00 79.25 84 THR A CA 1
ATOM 676 C C . THR A 1 84 ? -10.610 -12.074 18.571 1.00 79.25 84 THR A C 1
ATOM 678 O O . THR A 1 84 ? -11.403 -12.807 19.158 1.00 79.25 84 THR A O 1
ATOM 681 N N . GLN A 1 85 ? -9.983 -11.070 19.188 1.00 79.31 85 GLN A N 1
ATOM 682 C CA . GLN A 1 85 ? -10.132 -10.772 20.616 1.00 79.31 85 GLN A CA 1
ATOM 683 C C . GLN A 1 85 ? -11.400 -9.965 20.949 1.00 79.31 85 GLN A C 1
ATOM 685 O O . GLN A 1 85 ? -11.666 -9.712 22.122 1.00 79.31 85 GLN A O 1
ATOM 690 N N . ARG A 1 86 ? -12.202 -9.562 19.946 1.00 70.19 86 ARG A N 1
ATOM 691 C CA . ARG A 1 86 ? -13.367 -8.656 20.090 1.00 70.19 86 ARG A CA 1
ATOM 692 C C . ARG A 1 86 ? -13.019 -7.302 20.736 1.00 70.19 86 ARG A C 1
ATOM 694 O O . ARG A 1 86 ? -13.917 -6.557 21.125 1.00 70.19 86 ARG A O 1
ATOM 701 N N . THR A 1 87 ? -11.736 -6.959 20.805 1.00 65.88 87 THR A N 1
ATOM 702 C CA . THR A 1 87 ? -11.187 -5.731 21.386 1.00 65.88 87 THR A CA 1
ATOM 703 C C . THR A 1 87 ? -10.614 -4.870 20.267 1.00 65.88 87 THR A C 1
ATOM 705 O O . THR A 1 87 ? -9.407 -4.724 20.093 1.00 65.88 87 THR A O 1
ATOM 708 N N . LEU A 1 88 ? -11.496 -4.272 19.467 1.00 65.81 88 LEU A N 1
ATOM 709 C CA . LEU A 1 88 ? -11.064 -3.259 18.510 1.00 65.81 88 LEU A CA 1
ATOM 710 C C . LEU A 1 88 ? -10.860 -1.949 19.264 1.00 65.81 88 LEU A C 1
ATOM 712 O O . LEU A 1 88 ? -11.826 -1.231 19.497 1.00 65.81 88 LEU A O 1
ATOM 716 N N . LEU A 1 89 ? -9.622 -1.654 19.671 1.00 74.31 89 LEU A N 1
ATOM 717 C CA . LEU A 1 89 ? -9.278 -0.341 20.213 1.00 74.31 89 LEU A CA 1
ATOM 718 C C . LEU A 1 89 ? -9.266 0.678 19.057 1.00 74.31 89 LEU A C 1
ATOM 720 O O . LEU A 1 89 ? -8.309 0.687 18.276 1.00 74.31 89 LEU A O 1
ATOM 724 N N . PRO A 1 90 ? -10.274 1.561 18.942 1.00 74.69 90 PRO A N 1
ATOM 725 C CA . PRO A 1 90 ? -10.371 2.526 17.840 1.00 74.69 90 PRO A CA 1
ATOM 726 C C . PRO A 1 90 ? -9.196 3.511 17.815 1.00 74.69 90 PRO A C 1
ATOM 728 O O . PRO A 1 90 ? -8.761 3.944 16.746 1.00 74.69 90 PRO A O 1
ATOM 731 N N . GLY A 1 91 ? -8.612 3.789 18.987 1.00 80.94 91 GLY A N 1
ATOM 732 C CA . GLY A 1 91 ? -7.419 4.620 19.116 1.00 80.94 91 GLY A CA 1
ATOM 733 C C . GLY A 1 91 ? -6.199 4.037 18.398 1.00 80.94 91 GLY A C 1
ATOM 734 O O . GLY A 1 91 ? -5.496 4.768 17.705 1.00 80.94 91 GLY A O 1
ATOM 735 N N . LEU A 1 92 ? -5.970 2.721 18.492 1.00 85.38 92 LEU A N 1
ATOM 736 C CA . LEU A 1 92 ? -4.831 2.077 17.829 1.00 85.38 92 LEU A CA 1
ATOM 737 C C . LEU A 1 92 ? -5.002 2.074 16.306 1.00 85.38 92 LEU A C 1
ATOM 739 O O . LEU A 1 92 ? -4.049 2.343 15.577 1.00 85.38 92 LEU A O 1
ATOM 743 N N . VAL A 1 93 ? -6.222 1.802 15.831 1.00 87.19 93 VAL A N 1
ATOM 744 C CA . VAL A 1 93 ? -6.542 1.783 14.396 1.00 87.19 93 VAL A CA 1
ATOM 745 C C . VAL A 1 93 ? -6.349 3.168 13.783 1.00 87.19 93 VAL A C 1
ATOM 747 O O . VAL A 1 93 ? -5.716 3.289 12.738 1.00 87.19 93 VAL A O 1
ATOM 750 N N . THR A 1 94 ? -6.829 4.214 14.457 1.00 87.50 94 THR A N 1
ATOM 751 C CA . THR A 1 94 ? -6.702 5.600 13.984 1.00 87.50 94 THR A CA 1
ATOM 752 C C . THR A 1 94 ? -5.245 6.060 13.968 1.00 87.50 94 THR A C 1
ATOM 754 O O . THR A 1 94 ? -4.790 6.628 12.976 1.00 87.50 94 THR A O 1
ATOM 757 N N . LEU A 1 95 ? -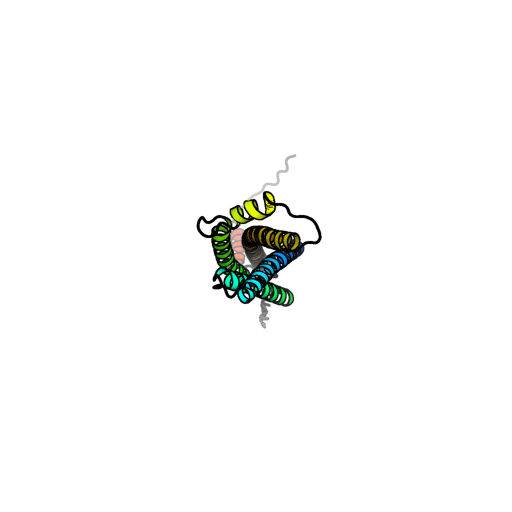4.483 5.765 15.026 1.00 91.00 95 LEU A N 1
ATOM 758 C CA . LEU A 1 95 ? -3.063 6.117 15.101 1.00 91.00 95 LEU A CA 1
ATOM 759 C C . LEU A 1 95 ? -2.234 5.371 14.046 1.00 91.00 95 LEU A C 1
ATOM 761 O O . LEU A 1 95 ? -1.416 5.983 13.359 1.00 91.00 95 LEU A O 1
ATOM 765 N N . GLY A 1 96 ? -2.471 4.069 13.871 1.00 89.94 96 GLY A N 1
ATOM 766 C CA . GLY A 1 96 ? -1.796 3.275 12.844 1.00 89.94 96 GLY A CA 1
ATOM 767 C C . GLY A 1 96 ? -2.133 3.737 11.425 1.00 89.94 96 GLY A C 1
ATOM 768 O O . GLY A 1 96 ? -1.232 3.860 10.595 1.00 89.94 96 GLY A O 1
ATOM 769 N N . ALA A 1 97 ? -3.400 4.077 11.162 1.00 91.06 97 ALA A N 1
ATOM 770 C CA . ALA A 1 97 ? -3.829 4.635 9.881 1.00 91.06 97 ALA A CA 1
ATOM 771 C C . ALA A 1 97 ? -3.154 5.976 9.581 1.00 91.06 97 ALA A C 1
ATOM 773 O O . ALA A 1 97 ? -2.721 6.194 8.455 1.00 91.06 97 ALA A O 1
ATOM 774 N N . PHE A 1 98 ? -3.024 6.852 10.580 1.00 93.38 98 PHE A N 1
ATOM 775 C CA . PHE A 1 98 ? -2.371 8.149 10.420 1.00 93.38 98 PHE A CA 1
ATOM 776 C C . PHE A 1 98 ? -0.878 8.014 10.086 1.00 93.38 98 PHE A C 1
ATOM 778 O O . PHE A 1 98 ? -0.393 8.658 9.157 1.00 93.38 98 PHE A O 1
ATOM 785 N N . ILE A 1 99 ? -0.153 7.141 10.794 1.00 94.62 99 ILE A N 1
ATOM 786 C CA . ILE A 1 99 ? 1.271 6.892 10.516 1.00 94.62 99 ILE A CA 1
ATOM 787 C C . ILE A 1 99 ? 1.447 6.314 9.108 1.00 94.62 99 ILE A C 1
ATOM 789 O O . ILE A 1 99 ? 2.282 6.796 8.339 1.00 94.62 99 ILE A O 1
ATOM 793 N N . LEU A 1 100 ? 0.638 5.314 8.745 1.00 93.94 100 LEU A N 1
ATOM 794 C CA . LEU A 1 100 ? 0.667 4.736 7.404 1.00 93.94 100 LEU A CA 1
ATOM 795 C C . LEU A 1 100 ? 0.288 5.760 6.334 1.00 93.94 100 LEU A C 1
ATOM 797 O O . LEU A 1 100 ? 0.902 5.766 5.277 1.00 93.94 100 LEU A O 1
ATOM 801 N N . LEU A 1 101 ? -0.657 6.659 6.599 1.00 94.56 101 LEU A N 1
ATOM 802 C CA . LEU A 1 101 ? -1.053 7.694 5.648 1.00 94.56 101 LEU A CA 1
ATOM 803 C C . LEU A 1 101 ? 0.128 8.595 5.277 1.00 94.56 101 LEU A C 1
ATOM 805 O O . LEU A 1 101 ? 0.374 8.823 4.094 1.00 94.56 101 LEU A O 1
ATOM 809 N N . VAL A 1 102 ? 0.879 9.072 6.271 1.00 96.19 102 VAL A N 1
ATOM 810 C CA . VAL A 1 102 ? 2.058 9.921 6.035 1.00 96.19 102 VAL A CA 1
ATOM 811 C C . VAL A 1 102 ? 3.121 9.165 5.235 1.00 96.19 102 VAL A C 1
ATOM 813 O O . VAL A 1 102 ? 3.682 9.717 4.288 1.00 96.19 102 VAL A O 1
ATOM 816 N N . LEU A 1 103 ? 3.352 7.888 5.556 1.00 95.06 103 LEU A N 1
ATOM 817 C CA . LEU A 1 103 ? 4.273 7.035 4.800 1.00 95.06 103 LEU A CA 1
ATOM 818 C C . LEU A 1 103 ? 3.801 6.819 3.350 1.00 95.06 103 LEU A C 1
ATOM 820 O O . LEU A 1 103 ? 4.595 6.879 2.417 1.00 95.06 103 LEU A O 1
ATOM 824 N N . TYR A 1 104 ? 2.503 6.632 3.122 1.00 95.19 104 TYR A N 1
ATOM 825 C CA . TYR A 1 104 ? 1.970 6.474 1.768 1.00 95.19 104 TYR A CA 1
ATOM 826 C C . TYR A 1 104 ? 2.081 7.751 0.939 1.00 95.19 104 TYR A C 1
ATOM 828 O O . TYR A 1 104 ? 2.406 7.680 -0.245 1.00 95.19 104 TYR A O 1
ATOM 836 N N . ILE A 1 105 ? 1.867 8.918 1.547 1.00 95.50 105 ILE A N 1
ATOM 837 C CA . ILE A 1 105 ? 2.032 10.207 0.865 1.00 95.50 105 ILE A CA 1
ATOM 838 C C . ILE A 1 105 ? 3.498 10.436 0.486 1.00 95.50 105 ILE A C 1
ATOM 840 O O . ILE A 1 105 ? 3.777 10.824 -0.646 1.00 95.50 105 ILE A O 1
ATOM 844 N N . ALA A 1 106 ? 4.439 10.164 1.391 1.00 94.81 106 ALA A N 1
ATOM 845 C CA . ALA A 1 106 ? 5.862 10.283 1.079 1.00 94.81 106 ALA A CA 1
ATOM 846 C C . ALA A 1 106 ? 6.276 9.324 -0.055 1.00 94.81 106 ALA A C 1
ATOM 848 O O . ALA A 1 106 ? 6.917 9.754 -1.013 1.00 94.81 106 ALA A O 1
ATOM 849 N N . GLY A 1 107 ? 5.824 8.064 -0.023 1.00 92.56 107 GLY A N 1
ATOM 850 C CA . GLY A 1 107 ? 6.044 7.111 -1.118 1.00 92.56 107 GLY A CA 1
ATOM 851 C C . GLY A 1 107 ? 5.447 7.558 -2.455 1.00 92.56 107 GLY A C 1
ATOM 852 O O . GLY A 1 107 ? 6.087 7.405 -3.499 1.00 92.56 107 GLY A O 1
ATOM 853 N N . LEU A 1 108 ? 4.256 8.162 -2.428 1.00 93.94 108 LEU A N 1
ATOM 854 C CA . LEU A 1 108 ? 3.595 8.726 -3.606 1.00 93.94 108 LEU A CA 1
ATOM 855 C C . LEU A 1 108 ? 4.427 9.851 -4.225 1.00 93.94 108 LEU A C 1
ATOM 857 O O . LEU A 1 108 ? 4.653 9.833 -5.435 1.00 93.94 108 LEU A O 1
ATOM 861 N N . ILE A 1 109 ? 4.895 10.804 -3.413 1.00 93.19 109 ILE A N 1
ATOM 862 C CA . ILE A 1 109 ? 5.686 11.951 -3.882 1.00 93.19 109 ILE A CA 1
ATOM 863 C C . ILE A 1 109 ? 6.985 11.471 -4.535 1.00 93.19 109 ILE A C 1
ATOM 865 O O . ILE A 1 109 ? 7.287 11.860 -5.661 1.00 93.19 109 ILE A O 1
ATOM 869 N N . GLU A 1 110 ? 7.720 10.577 -3.879 1.00 91.62 110 GLU A N 1
ATOM 870 C CA . GLU A 1 110 ? 8.989 10.061 -4.406 1.00 91.62 110 GLU A CA 1
ATOM 871 C C . GLU A 1 110 ? 8.809 9.243 -5.688 1.00 91.62 110 GLU A C 1
ATOM 873 O O . GLU A 1 110 ? 9.592 9.361 -6.634 1.00 91.62 110 GLU A O 1
ATOM 878 N N . THR A 1 111 ? 7.740 8.445 -5.756 1.00 90.06 111 THR A N 1
ATOM 879 C CA . THR A 1 111 ? 7.387 7.703 -6.973 1.00 90.06 111 THR A CA 1
ATOM 880 C C . THR A 1 111 ? 7.013 8.668 -8.102 1.00 90.06 111 THR A C 1
ATOM 882 O O . THR A 1 111 ? 7.422 8.461 -9.242 1.00 90.06 111 THR A O 1
ATOM 885 N N . ALA A 1 112 ? 6.290 9.753 -7.803 1.00 88.62 112 ALA A N 1
ATOM 886 C CA . ALA A 1 112 ? 5.945 10.779 -8.787 1.00 88.62 112 ALA A CA 1
ATOM 887 C C . ALA A 1 112 ? 7.189 11.502 -9.324 1.00 88.62 112 ALA A C 1
ATOM 889 O O . ALA A 1 112 ? 7.298 11.712 -10.532 1.00 88.62 112 ALA A O 1
ATOM 890 N N . LEU A 1 113 ? 8.146 11.829 -8.449 1.00 89.25 113 LEU A N 1
ATOM 891 C CA . LEU A 1 113 ? 9.413 12.452 -8.838 1.00 89.25 113 LEU A CA 1
ATOM 892 C C . LEU A 1 113 ? 10.252 11.547 -9.745 1.00 89.25 113 LEU A C 1
ATOM 894 O O . LEU A 1 113 ? 10.921 12.043 -10.642 1.00 89.25 113 LEU A O 1
ATOM 898 N N . GLN A 1 114 ? 10.207 10.230 -9.560 1.00 87.38 114 GLN A N 1
ATOM 899 C CA . GLN A 1 114 ? 10.928 9.290 -10.428 1.00 87.38 114 GLN A CA 1
ATOM 900 C C . GLN A 1 114 ? 10.171 8.926 -11.702 1.00 87.38 114 GLN A C 1
ATOM 902 O O . GLN A 1 114 ? 10.771 8.438 -12.654 1.00 87.38 114 GLN A O 1
ATOM 907 N N . LEU A 1 115 ? 8.857 9.135 -11.737 1.00 85.88 115 LEU A N 1
ATOM 908 C CA . LEU A 1 115 ? 8.061 8.865 -12.927 1.00 85.88 115 LEU A CA 1
ATOM 909 C C . LEU A 1 115 ? 8.038 10.064 -13.881 1.00 85.88 115 LEU A C 1
ATOM 911 O O . LEU A 1 115 ? 8.148 9.883 -15.094 1.00 85.88 115 LEU A O 1
ATOM 915 N N . PHE A 1 116 ? 7.912 11.271 -13.325 1.00 85.50 116 PHE A N 1
ATOM 916 C CA . PHE A 1 116 ? 7.710 12.521 -14.063 1.00 85.50 116 PHE A CA 1
ATOM 917 C C . PHE A 1 116 ? 8.822 13.558 -13.856 1.00 85.50 116 PHE A C 1
ATOM 919 O O . PHE A 1 116 ? 8.741 14.656 -14.405 1.00 85.50 116 PHE A O 1
ATOM 926 N N . GLY A 1 117 ? 9.840 13.267 -13.045 1.00 80.06 117 GLY A N 1
ATOM 927 C CA . GLY A 1 117 ? 10.919 14.215 -12.785 1.00 80.06 117 GLY A CA 1
ATOM 928 C C . GLY A 1 117 ? 11.851 14.381 -13.980 1.00 80.06 117 GLY A C 1
ATOM 929 O O . GLY A 1 117 ? 12.154 13.434 -14.701 1.00 80.06 117 GLY A O 1
ATOM 930 N N . SER A 1 118 ? 12.378 15.593 -14.141 1.00 66.62 118 SER A N 1
ATOM 931 C CA . SER A 1 118 ? 13.313 15.943 -15.218 1.00 66.62 118 SER A CA 1
ATOM 932 C C . SER A 1 118 ? 14.648 15.191 -15.145 1.00 66.62 118 SER A C 1
ATOM 934 O O . SER A 1 118 ? 15.285 14.983 -16.171 1.00 66.62 118 SER A O 1
ATOM 936 N N . ALA A 1 119 ? 15.072 14.765 -13.949 1.00 65.88 119 ALA A N 1
ATOM 937 C CA . ALA A 1 119 ? 16.326 14.034 -13.737 1.00 65.88 119 ALA A CA 1
ATOM 938 C C . ALA A 1 119 ? 16.185 12.501 -13.850 1.00 65.88 119 ALA A C 1
ATOM 940 O O . ALA A 1 119 ? 17.150 11.812 -14.167 1.00 65.88 119 ALA A O 1
ATOM 941 N N . SER A 1 120 ? 14.997 11.952 -13.588 1.00 65.56 120 SER A N 1
ATOM 942 C CA . SER A 1 120 ? 14.665 10.528 -13.731 1.00 65.56 120 SER A CA 1
ATOM 943 C C . SER A 1 120 ? 13.358 10.447 -14.501 1.00 65.56 120 SER A C 1
ATOM 945 O O . SER A 1 120 ? 12.292 10.310 -13.919 1.00 65.56 120 SER A O 1
ATOM 947 N N . ASN A 1 121 ? 13.426 10.622 -15.819 1.00 79.50 121 ASN A N 1
ATOM 948 C CA . ASN A 1 121 ? 12.231 10.669 -16.655 1.00 79.50 121 ASN A CA 1
ATOM 949 C C . ASN A 1 121 ? 11.852 9.261 -17.131 1.00 79.50 121 ASN A C 1
ATOM 951 O O . ASN A 1 121 ? 12.043 8.901 -18.297 1.00 79.50 121 ASN A O 1
ATOM 955 N N . VAL A 1 122 ? 11.377 8.411 -16.215 1.00 82.12 122 VAL A N 1
ATOM 956 C CA . VAL A 1 122 ? 10.987 7.032 -16.560 1.00 82.12 122 VAL A CA 1
ATOM 957 C C . VAL A 1 122 ? 9.869 7.038 -17.605 1.00 82.12 122 VAL A C 1
ATOM 959 O O . VAL A 1 122 ? 9.916 6.247 -18.544 1.00 82.12 122 VAL A O 1
ATOM 962 N N . ASN A 1 123 ? 8.913 7.967 -17.513 1.00 84.38 123 ASN A N 1
ATOM 963 C CA . ASN A 1 123 ? 7.805 8.056 -18.462 1.00 84.38 123 ASN A CA 1
ATOM 964 C C . ASN A 1 123 ? 8.264 8.360 -19.904 1.00 84.38 123 ASN A C 1
ATOM 966 O O . ASN A 1 123 ? 7.801 7.708 -20.838 1.00 84.38 123 ASN A O 1
ATOM 970 N N . GLU A 1 124 ? 9.199 9.290 -20.108 1.00 82.50 124 GLU A N 1
ATOM 971 C CA . GLU A 1 124 ? 9.737 9.597 -21.446 1.00 82.50 124 GLU A CA 1
ATOM 972 C C . GLU A 1 124 ? 10.545 8.429 -22.036 1.00 82.50 124 GLU A C 1
ATOM 974 O O . GLU A 1 124 ? 10.406 8.102 -23.220 1.00 82.50 124 GLU A O 1
ATOM 979 N N . ASN A 1 125 ? 11.319 7.729 -21.200 1.00 83.19 125 ASN A N 1
ATOM 980 C CA . ASN A 1 125 ? 12.011 6.505 -21.607 1.00 83.19 125 ASN A CA 1
ATOM 981 C C . ASN A 1 125 ? 11.011 5.416 -22.026 1.00 83.19 125 ASN A C 1
ATOM 983 O O . ASN A 1 125 ? 11.193 4.763 -23.053 1.00 83.19 125 ASN A O 1
ATOM 987 N N . CYS A 1 126 ? 9.913 5.259 -21.285 1.00 85.25 126 CYS A N 1
ATOM 988 C CA . CYS A 1 126 ? 8.851 4.324 -21.639 1.00 85.25 126 CYS A CA 1
ATOM 989 C C . CYS A 1 126 ? 8.206 4.665 -22.987 1.00 85.25 126 CYS A C 1
ATOM 991 O O . CYS A 1 126 ? 8.000 3.773 -23.808 1.00 85.25 126 CYS A O 1
ATOM 993 N N . GLN A 1 127 ? 7.945 5.942 -23.266 1.00 85.31 127 GLN A N 1
ATOM 994 C CA . GLN A 1 127 ? 7.408 6.345 -24.568 1.00 85.31 127 GLN A CA 1
ATOM 995 C C . GLN A 1 127 ? 8.400 6.065 -25.706 1.00 85.31 127 GLN A C 1
ATOM 997 O O . GLN A 1 127 ? 8.025 5.526 -26.746 1.00 85.31 127 GLN A O 1
ATOM 1002 N N . THR A 1 128 ? 9.682 6.356 -25.494 1.00 81.38 128 THR A N 1
ATOM 1003 C CA . THR A 1 128 ? 10.722 6.196 -26.519 1.00 81.38 128 THR A CA 1
ATOM 1004 C C . THR A 1 128 ? 10.999 4.730 -26.851 1.00 81.38 128 THR A C 1
ATOM 1006 O O . THR A 1 128 ? 11.024 4.363 -28.025 1.00 81.38 128 THR A O 1
ATOM 1009 N N . PHE A 1 129 ? 11.168 3.880 -25.838 1.00 76.62 129 PHE A N 1
ATOM 1010 C CA . PHE A 1 129 ? 11.607 2.499 -26.045 1.00 76.62 129 PHE A CA 1
ATOM 1011 C C . PHE A 1 129 ? 10.465 1.477 -26.116 1.00 76.62 129 PHE A C 1
ATOM 1013 O O . PHE A 1 129 ? 10.649 0.409 -26.695 1.00 76.62 129 PHE A O 1
ATOM 1020 N N . VAL A 1 130 ? 9.279 1.784 -25.572 1.00 79.75 130 VAL A N 1
ATOM 1021 C CA . VAL A 1 130 ? 8.135 0.853 -25.576 1.00 79.75 130 VAL A CA 1
ATOM 1022 C C . VAL A 1 130 ? 7.061 1.263 -26.585 1.00 79.75 130 VAL A C 1
ATOM 1024 O O . VAL A 1 130 ? 6.565 0.411 -27.321 1.00 79.75 130 VAL A O 1
ATOM 1027 N N . THR A 1 131 ? 6.701 2.547 -26.649 1.00 81.56 131 THR A N 1
ATOM 1028 C CA . THR A 1 131 ? 5.645 3.022 -27.564 1.00 81.56 131 THR A CA 1
ATOM 1029 C C . THR A 1 131 ? 6.170 3.243 -28.983 1.00 81.56 131 THR A C 1
ATOM 1031 O O . THR A 1 131 ? 5.513 2.848 -29.944 1.00 81.56 131 THR A O 1
ATOM 1034 N N . ASN A 1 132 ? 7.363 3.831 -29.126 1.00 81.19 132 ASN A N 1
ATOM 1035 C CA . ASN A 1 132 ? 7.895 4.250 -30.430 1.00 81.19 132 ASN A CA 1
ATOM 1036 C C . ASN A 1 132 ? 8.801 3.213 -31.119 1.00 81.19 132 ASN A C 1
ATOM 1038 O O . ASN A 1 132 ? 9.043 3.330 -32.319 1.00 81.19 132 ASN A O 1
ATOM 1042 N N . GLN A 1 133 ? 9.294 2.196 -30.401 1.00 81.81 133 GLN A N 1
ATOM 1043 C CA . GLN A 1 133 ? 10.147 1.136 -30.963 1.00 81.81 133 GLN A CA 1
ATOM 1044 C C . GLN A 1 133 ? 9.643 -0.279 -30.622 1.00 81.81 133 GLN A C 1
ATOM 1046 O O . GLN A 1 133 ? 10.316 -1.032 -29.914 1.00 81.81 133 GLN A O 1
ATOM 1051 N N . PRO A 1 134 ? 8.457 -0.680 -31.118 1.00 83.25 134 PRO A N 1
ATOM 1052 C CA . PRO A 1 134 ? 7.950 -2.026 -30.888 1.00 83.25 134 PRO A CA 1
ATOM 1053 C C . PRO A 1 134 ? 8.847 -3.083 -31.549 1.00 83.25 134 PRO A C 1
ATOM 1055 O O . PRO A 1 134 ? 9.138 -3.017 -32.742 1.00 83.25 134 PRO A O 1
ATOM 1058 N N . SER A 1 135 ? 9.248 -4.097 -30.778 1.00 82.00 135 SER A N 1
ATOM 1059 C CA . SER A 1 135 ? 9.976 -5.275 -31.271 1.00 82.00 135 SER A CA 1
ATOM 1060 C C . SER A 1 135 ? 9.097 -6.525 -31.173 1.00 82.00 135 SER A C 1
ATOM 1062 O O . SER A 1 135 ? 8.370 -6.701 -30.196 1.00 82.00 135 SER 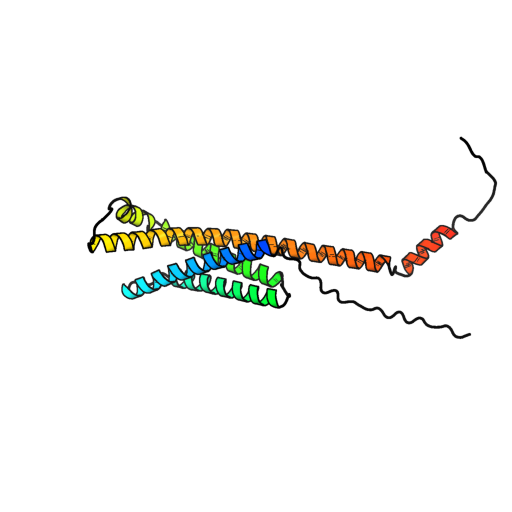A O 1
ATOM 1064 N N . SER A 1 136 ? 9.162 -7.408 -32.174 1.00 85.75 136 SER A N 1
ATOM 1065 C CA . SER A 1 136 ? 8.418 -8.676 -32.209 1.00 85.75 136 SER A CA 1
ATOM 1066 C C . SER A 1 136 ? 9.292 -9.826 -32.729 1.00 85.75 136 SER A C 1
ATOM 1068 O O . SER A 1 136 ? 10.278 -9.592 -33.427 1.00 85.75 136 SER A O 1
ATOM 1070 N N . GLY A 1 137 ? 8.935 -11.067 -32.375 1.00 87.75 137 GLY A N 1
ATOM 1071 C CA . GLY A 1 137 ? 9.676 -12.283 -32.733 1.00 87.75 137 GLY A CA 1
ATOM 1072 C C . GLY A 1 137 ? 10.438 -12.917 -31.563 1.00 87.75 137 GLY A C 1
ATOM 1073 O O . GLY A 1 137 ? 10.480 -12.391 -30.455 1.00 87.75 137 GLY A O 1
ATOM 1074 N N . VAL A 1 138 ? 11.040 -14.086 -31.791 1.00 85.31 138 VAL A N 1
ATOM 1075 C CA . VAL A 1 138 ? 11.821 -14.809 -30.769 1.00 85.31 138 VAL A CA 1
ATOM 1076 C C . VAL A 1 138 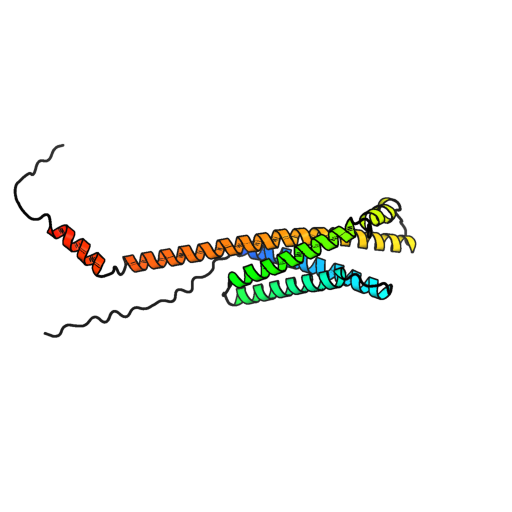? 13.280 -14.355 -30.848 1.00 85.31 138 VAL A C 1
ATOM 1078 O O . VAL A 1 138 ? 14.152 -15.081 -31.315 1.00 85.31 138 VAL A O 1
ATOM 1081 N N . SER A 1 139 ? 13.537 -13.103 -30.467 1.00 89.88 139 SER A N 1
ATOM 1082 C CA . SER A 1 139 ? 14.873 -12.495 -30.506 1.00 89.88 139 SER A CA 1
ATOM 1083 C C . SER A 1 139 ? 15.248 -11.868 -29.163 1.00 89.88 139 SER A C 1
ATOM 1085 O O . SER A 1 139 ? 14.379 -11.488 -28.375 1.00 89.88 139 SER A O 1
ATOM 1087 N N . LEU A 1 140 ? 16.551 -11.710 -28.907 1.00 88.88 140 LEU A N 1
ATOM 1088 C CA . LEU A 1 140 ? 17.045 -11.046 -27.694 1.00 88.88 140 LEU A CA 1
ATOM 1089 C C . LEU A 1 140 ? 16.559 -9.587 -27.596 1.00 88.88 140 LEU A C 1
ATOM 1091 O O . LEU A 1 140 ? 16.283 -9.100 -26.502 1.00 88.88 140 LEU A O 1
ATOM 1095 N N . ALA A 1 141 ? 16.384 -8.913 -28.738 1.00 86.19 141 ALA A N 1
ATOM 1096 C CA . ALA A 1 141 ? 15.818 -7.567 -28.798 1.00 86.19 141 ALA A CA 1
ATOM 1097 C C . ALA A 1 141 ? 14.360 -7.540 -28.308 1.00 86.19 141 ALA A C 1
ATOM 1099 O O . ALA A 1 141 ? 13.970 -6.646 -27.559 1.00 86.19 141 ALA A O 1
ATOM 1100 N N . THR A 1 142 ? 13.568 -8.557 -28.657 1.00 87.38 142 THR A N 1
ATOM 1101 C CA . THR A 1 142 ? 12.182 -8.680 -28.189 1.00 87.38 142 THR A CA 1
ATOM 1102 C C . THR A 1 142 ? 12.112 -8.980 -26.691 1.00 87.38 142 THR A C 1
ATOM 1104 O O . THR A 1 142 ? 11.253 -8.433 -26.003 1.00 87.38 142 THR A O 1
ATOM 1107 N N . PHE A 1 143 ? 13.043 -9.774 -26.150 1.00 88.06 143 PHE A N 1
ATOM 1108 C CA . PHE A 1 143 ? 13.143 -9.978 -24.699 1.00 88.06 143 PHE A CA 1
ATOM 1109 C C . PHE A 1 143 ? 13.447 -8.667 -23.957 1.00 88.06 143 PHE A C 1
ATOM 1111 O O . PHE A 1 143 ? 12.774 -8.342 -22.979 1.00 88.06 143 PHE A O 1
ATOM 1118 N N . ALA A 1 144 ? 14.407 -7.876 -24.450 1.00 85.94 144 ALA A N 1
ATOM 1119 C CA . ALA A 1 144 ? 14.734 -6.575 -23.868 1.00 85.94 144 ALA A CA 1
ATOM 1120 C C . ALA A 1 144 ? 13.543 -5.599 -23.917 1.00 85.94 144 ALA A C 1
ATOM 1122 O O . ALA A 1 144 ? 13.251 -4.932 -22.924 1.00 85.94 144 ALA A O 1
ATOM 1123 N N . PHE A 1 145 ? 12.810 -5.575 -25.034 1.00 87.69 145 PHE A N 1
ATOM 1124 C CA . PHE A 1 145 ? 11.579 -4.796 -25.179 1.00 87.69 145 PHE A CA 1
ATOM 1125 C C . PHE A 1 145 ? 10.501 -5.210 -24.162 1.00 87.69 145 PHE A C 1
ATOM 1127 O O . PHE A 1 145 ? 9.918 -4.358 -23.489 1.00 87.69 145 PHE A O 1
ATOM 1134 N N . LEU A 1 146 ? 10.251 -6.516 -23.999 1.00 88.56 146 LEU A N 1
ATOM 1135 C CA . LEU A 1 146 ? 9.280 -7.025 -23.022 1.00 88.56 146 LEU A CA 1
ATOM 1136 C C . LEU A 1 146 ? 9.685 -6.684 -21.582 1.00 88.56 146 LEU A C 1
ATOM 1138 O O . LEU A 1 146 ? 8.832 -6.290 -20.784 1.00 88.56 146 LEU A O 1
ATOM 1142 N N . GLN A 1 147 ? 10.979 -6.767 -21.265 1.00 88.44 147 GLN A N 1
ATOM 1143 C CA . GLN A 1 147 ? 11.507 -6.382 -19.958 1.00 88.44 147 GLN A CA 1
ATOM 1144 C C . GLN A 1 147 ? 11.287 -4.887 -19.680 1.00 88.44 147 GLN A C 1
ATOM 1146 O O . GLN A 1 147 ? 10.775 -4.526 -18.619 1.00 88.44 147 GLN A O 1
ATOM 1151 N N . GLN A 1 148 ? 11.608 -4.009 -20.636 1.00 87.00 148 GLN A N 1
ATOM 1152 C CA . GLN A 1 148 ? 11.374 -2.565 -20.507 1.00 87.00 148 GLN A CA 1
ATOM 1153 C C . GLN A 1 148 ? 9.883 -2.243 -20.362 1.00 87.00 148 GLN A C 1
ATOM 1155 O O . GLN A 1 148 ? 9.499 -1.466 -19.486 1.00 87.00 148 GLN A O 1
ATOM 1160 N N . ARG A 1 149 ? 9.021 -2.908 -21.140 1.00 90.06 149 ARG A N 1
ATOM 1161 C CA . ARG A 1 149 ? 7.564 -2.782 -21.012 1.00 90.06 149 ARG A CA 1
ATOM 1162 C C . ARG A 1 149 ? 7.071 -3.182 -19.623 1.00 90.06 149 ARG A C 1
ATOM 1164 O O . ARG A 1 149 ? 6.232 -2.477 -19.062 1.00 90.06 149 ARG A O 1
ATOM 1171 N N . SER A 1 150 ? 7.588 -4.275 -19.062 1.00 90.38 150 SER A N 1
ATOM 1172 C CA . SER A 1 150 ? 7.237 -4.702 -17.705 1.00 90.38 150 SER A CA 1
ATOM 1173 C C . SER A 1 150 ? 7.640 -3.657 -16.666 1.00 90.38 150 SER A C 1
ATOM 1175 O O . SER A 1 150 ? 6.854 -3.374 -15.769 1.00 90.38 150 SER A O 1
ATOM 1177 N N . ILE A 1 151 ? 8.827 -3.056 -16.791 1.00 89.19 151 ILE A N 1
ATOM 1178 C CA . ILE A 1 151 ? 9.296 -2.011 -15.869 1.00 89.19 151 ILE A CA 1
ATOM 1179 C C . ILE A 1 151 ? 8.355 -0.800 -15.917 1.00 89.19 151 ILE A C 1
ATOM 1181 O O . ILE A 1 151 ? 7.891 -0.342 -14.873 1.00 89.19 151 ILE A O 1
ATOM 1185 N N . CYS A 1 152 ? 8.013 -0.328 -17.116 1.00 90.00 152 CYS A N 1
ATOM 1186 C CA . CYS A 1 152 ? 7.112 0.808 -17.316 1.00 90.00 152 CYS A CA 1
ATOM 1187 C C . CYS A 1 152 ? 5.725 0.593 -16.697 1.00 90.00 152 CYS A C 1
ATOM 1189 O O . CYS A 1 152 ? 5.206 1.467 -16.002 1.00 90.00 152 CYS A O 1
ATOM 1191 N N . GLN A 1 153 ? 5.138 -0.585 -16.917 1.00 91.06 153 GLN A N 1
ATOM 1192 C CA . GLN A 1 153 ? 3.830 -0.935 -16.361 1.00 91.06 153 GLN A CA 1
ATOM 1193 C C . GLN A 1 153 ? 3.878 -1.070 -14.836 1.00 91.06 153 GLN A C 1
ATOM 1195 O O . GLN A 1 153 ? 2.979 -0.590 -14.150 1.00 91.06 153 GLN A O 1
ATOM 1200 N N . SER A 1 154 ? 4.950 -1.647 -14.292 1.00 92.62 154 SER A N 1
ATOM 1201 C CA . SER A 1 154 ? 5.147 -1.760 -12.846 1.00 92.62 154 SER A CA 1
ATOM 1202 C C . SER A 1 154 ? 5.248 -0.395 -12.158 1.00 92.62 154 SER A C 1
ATOM 1204 O O . SER A 1 154 ? 4.652 -0.209 -11.099 1.00 92.62 154 SER A O 1
ATOM 1206 N N . TRP A 1 155 ? 5.932 0.583 -12.761 1.00 90.75 155 TRP A N 1
ATOM 1207 C CA . TRP A 1 155 ? 5.991 1.952 -12.230 1.00 90.75 155 TRP A CA 1
ATOM 1208 C C . TRP A 1 155 ? 4.616 2.625 -12.178 1.00 90.75 155 TRP A C 1
ATOM 1210 O O . TRP A 1 155 ? 4.250 3.207 -11.155 1.00 90.75 155 TRP A O 1
ATOM 1220 N N . GLN A 1 156 ? 3.831 2.508 -13.252 1.00 91.00 156 GLN A N 1
ATOM 1221 C CA . GLN A 1 156 ? 2.469 3.048 -13.295 1.00 91.00 156 GLN A CA 1
ATOM 1222 C C . GLN A 1 156 ? 1.543 2.340 -12.298 1.00 91.00 156 GLN A C 1
ATOM 1224 O O . GLN A 1 156 ? 0.763 2.999 -11.608 1.00 91.00 156 GLN A O 1
ATOM 1229 N N . ALA A 1 157 ? 1.663 1.015 -12.175 1.00 93.00 157 ALA A N 1
ATOM 1230 C CA . ALA A 1 157 ? 0.904 0.235 -11.207 1.00 93.00 157 ALA A CA 1
ATOM 1231 C C . ALA A 1 157 ? 1.213 0.683 -9.772 1.00 93.00 157 ALA A C 1
ATOM 1233 O O . ALA A 1 157 ? 0.292 0.999 -9.023 1.00 93.00 157 ALA A O 1
ATOM 1234 N N . VAL A 1 158 ? 2.491 0.782 -9.396 1.00 93.50 158 VAL A N 1
ATOM 1235 C CA . VAL A 1 158 ? 2.897 1.228 -8.052 1.00 93.50 158 VAL A CA 1
ATOM 1236 C C . VAL A 1 158 ? 2.397 2.637 -7.757 1.00 93.50 158 VAL A C 1
ATOM 1238 O O . VAL A 1 158 ? 1.854 2.870 -6.680 1.00 93.50 158 VAL A O 1
ATOM 1241 N N . PHE A 1 159 ? 2.509 3.562 -8.713 1.00 93.06 159 PHE A N 1
ATOM 1242 C CA . PHE A 1 159 ? 1.978 4.915 -8.555 1.00 93.06 159 PHE A CA 1
ATOM 1243 C C . PHE A 1 159 ? 0.464 4.918 -8.282 1.00 93.06 159 PHE A C 1
ATOM 1245 O O . PHE A 1 159 ? 0.002 5.579 -7.349 1.00 93.06 159 PHE A O 1
ATOM 1252 N N . ALA A 1 160 ? -0.308 4.126 -9.032 1.00 95.31 160 ALA A N 1
ATOM 1253 C CA . ALA A 1 160 ? -1.743 3.985 -8.801 1.00 95.31 160 ALA A CA 1
ATOM 1254 C C . ALA A 1 160 ? -2.051 3.365 -7.427 1.00 95.31 160 ALA A C 1
ATOM 1256 O O . ALA A 1 160 ? -2.923 3.855 -6.709 1.00 95.31 160 ALA A O 1
ATOM 1257 N N . PHE A 1 161 ? -1.313 2.328 -7.022 1.00 94.19 161 PHE A N 1
ATOM 1258 C CA . PHE A 1 161 ? -1.508 1.665 -5.732 1.00 94.19 161 PHE A CA 1
ATOM 1259 C C . PHE A 1 161 ? -1.141 2.556 -4.537 1.00 94.19 161 PHE A C 1
ATOM 1261 O O . PHE A 1 161 ? -1.811 2.474 -3.508 1.00 94.19 161 PHE A O 1
ATOM 1268 N N . TRP A 1 162 ? -0.182 3.478 -4.668 1.00 94.81 162 TRP A N 1
ATOM 1269 C CA . TRP A 1 162 ? 0.040 4.512 -3.650 1.00 94.81 162 TRP A CA 1
ATOM 1270 C C . TRP A 1 162 ? -1.198 5.398 -3.455 1.00 94.81 162 TRP A C 1
ATOM 1272 O O . TRP A 1 162 ? -1.623 5.607 -2.319 1.00 94.81 162 TRP A O 1
ATOM 1282 N N . ILE A 1 163 ? -1.821 5.865 -4.544 1.00 95.00 163 ILE A N 1
ATOM 1283 C CA . ILE A 1 163 ? -3.044 6.690 -4.490 1.00 95.00 163 ILE A CA 1
ATOM 1284 C C . ILE A 1 163 ? -4.203 5.905 -3.868 1.00 95.00 163 ILE A C 1
ATOM 1286 O O . ILE A 1 163 ? -4.884 6.409 -2.971 1.00 95.00 163 ILE A O 1
ATOM 1290 N N . VAL A 1 164 ? -4.414 4.663 -4.315 1.00 95.56 164 VAL A N 1
ATOM 1291 C CA . VAL A 1 164 ? -5.445 3.776 -3.757 1.00 95.56 164 VAL A CA 1
ATOM 1292 C C . VAL A 1 164 ? -5.225 3.600 -2.255 1.00 95.56 164 VAL A C 1
ATOM 1294 O O . VAL A 1 164 ? -6.162 3.778 -1.480 1.00 95.56 164 VAL A O 1
ATOM 1297 N N . GLY A 1 165 ? -3.988 3.346 -1.824 1.00 93.56 165 GLY A N 1
ATOM 1298 C CA . GLY A 1 165 ? -3.646 3.229 -0.410 1.00 93.56 165 GLY A CA 1
ATOM 1299 C C . GLY A 1 165 ? -3.985 4.485 0.396 1.00 93.56 165 GLY A C 1
ATOM 1300 O O . GLY A 1 165 ? -4.626 4.376 1.438 1.00 93.56 165 GLY A O 1
ATOM 1301 N N . VAL A 1 166 ? -3.650 5.681 -0.103 1.00 95.38 166 VAL A N 1
ATOM 1302 C CA . VAL A 1 166 ? -3.992 6.955 0.561 1.00 95.38 166 VAL A CA 1
ATOM 1303 C C . VAL A 1 166 ? -5.506 7.096 0.749 1.00 95.38 166 VAL A C 1
ATOM 1305 O O . VAL A 1 166 ? -5.968 7.373 1.857 1.00 95.38 166 VAL A O 1
ATOM 1308 N N . ILE A 1 167 ? -6.291 6.862 -0.305 1.00 95.88 167 ILE A N 1
ATOM 1309 C CA . ILE A 1 167 ? -7.756 6.993 -0.256 1.00 95.88 167 ILE A CA 1
ATOM 1310 C C . ILE A 1 167 ? -8.358 5.990 0.737 1.00 95.88 167 ILE A C 1
ATOM 1312 O O . ILE A 1 167 ? -9.195 6.357 1.566 1.00 95.88 167 ILE A O 1
ATOM 1316 N N . PHE A 1 168 ? -7.917 4.732 0.694 1.00 92.88 168 PHE A N 1
ATOM 1317 C CA . PHE A 1 168 ? -8.427 3.688 1.582 1.00 92.88 168 PHE A CA 1
ATOM 1318 C C . PHE A 1 168 ? -7.980 3.885 3.040 1.00 92.88 168 PHE A C 1
ATOM 1320 O O . PHE A 1 168 ? -8.741 3.560 3.953 1.00 92.88 168 PHE A O 1
ATOM 1327 N N . LEU A 1 169 ? -6.804 4.459 3.301 1.00 92.19 169 LEU A N 1
ATOM 1328 C CA . LEU A 1 169 ? -6.380 4.828 4.658 1.00 92.19 169 LEU A CA 1
ATOM 1329 C C . LEU A 1 169 ? -7.220 5.982 5.225 1.00 92.19 169 LEU A C 1
ATOM 1331 O O . LEU A 1 169 ? -7.636 5.918 6.383 1.00 92.19 169 LEU A O 1
ATOM 1335 N N . ILE A 1 170 ? -7.552 6.990 4.409 1.00 93.00 170 ILE A N 1
ATOM 1336 C CA . ILE A 1 170 ? -8.491 8.056 4.803 1.00 93.00 170 ILE A CA 1
ATOM 1337 C C . ILE A 1 170 ? -9.867 7.468 5.118 1.00 93.00 170 ILE A C 1
ATOM 1339 O O . ILE A 1 170 ? -10.471 7.794 6.142 1.00 93.00 170 ILE A O 1
ATOM 1343 N N . TRP A 1 171 ? -10.343 6.549 4.281 1.00 91.06 171 TRP A N 1
ATOM 1344 C CA . TRP A 1 171 ? -11.601 5.850 4.518 1.00 91.06 171 TRP A CA 1
ATOM 1345 C C . TRP A 1 171 ? -11.612 5.075 5.844 1.00 91.06 171 TRP A C 1
ATOM 1347 O O . TRP A 1 171 ? -12.614 5.106 6.560 1.00 91.06 171 TRP A O 1
ATOM 1357 N N . LEU A 1 172 ? -10.498 4.434 6.220 1.00 88.56 172 LEU A N 1
ATOM 1358 C CA . LEU A 1 172 ? -10.381 3.736 7.506 1.00 88.56 172 LEU A CA 1
ATOM 1359 C C . LEU A 1 172 ? -10.540 4.692 8.696 1.00 88.56 172 LEU A C 1
ATOM 1361 O O . LEU A 1 172 ? -11.212 4.344 9.667 1.00 88.56 172 LEU A O 1
ATOM 1365 N N . MET A 1 173 ? -9.979 5.903 8.616 1.00 87.50 173 MET A N 1
ATOM 1366 C CA . MET A 1 173 ? -10.146 6.916 9.667 1.00 87.50 173 MET A CA 1
ATOM 1367 C C . MET A 1 173 ? -11.610 7.357 9.811 1.00 87.50 173 MET A C 1
ATOM 1369 O O . MET A 1 173 ? -12.105 7.520 10.929 1.00 87.50 173 MET A O 1
ATOM 1373 N N . ILE A 1 174 ? -12.332 7.499 8.693 1.00 88.38 174 ILE A N 1
ATOM 1374 C CA . ILE A 1 174 ? -13.769 7.819 8.709 1.00 88.38 174 ILE A CA 1
ATOM 1375 C C . ILE A 1 174 ? -14.553 6.683 9.372 1.00 88.38 174 ILE A C 1
ATOM 1377 O O . ILE A 1 174 ? -15.385 6.942 10.243 1.00 88.38 174 ILE A O 1
ATOM 1381 N N . LEU A 1 175 ? -14.266 5.430 9.006 1.00 84.44 175 LEU A N 1
ATOM 1382 C CA . LEU A 1 175 ? -14.914 4.263 9.607 1.00 84.44 175 LEU A CA 1
ATOM 1383 C C . LEU A 1 175 ? -14.684 4.191 11.116 1.00 84.44 175 LEU A C 1
ATOM 1385 O O . LEU A 1 175 ? -15.650 3.999 11.852 1.00 84.44 175 LEU A O 1
ATOM 1389 N N . ALA A 1 176 ? -13.448 4.417 11.567 1.00 83.38 176 ALA A N 1
ATOM 1390 C CA . ALA A 1 176 ? -13.115 4.445 12.989 1.00 83.38 176 ALA A CA 1
ATOM 1391 C C . ALA A 1 176 ? -13.886 5.538 13.749 1.00 83.38 176 ALA A C 1
ATOM 1393 O O . ALA A 1 176 ? -14.441 5.288 14.821 1.00 83.38 176 ALA A O 1
ATOM 1394 N N . SER A 1 177 ? -14.026 6.717 13.141 1.00 82.19 177 SER A N 1
ATOM 1395 C CA . SER A 1 177 ? -14.758 7.841 13.736 1.00 82.19 177 SER A CA 1
ATOM 1396 C C . SER A 1 177 ? -16.254 7.541 13.915 1.00 82.19 177 SER A C 1
ATOM 1398 O O . SER A 1 177 ? -16.845 7.870 14.945 1.00 82.19 177 SER A O 1
ATOM 1400 N N . GLN A 1 178 ? -16.893 6.891 12.935 1.00 79.62 178 GLN A N 1
ATOM 1401 C CA . GLN A 1 178 ? -18.319 6.532 13.023 1.00 79.62 178 GLN A CA 1
ATOM 1402 C C . GLN A 1 178 ? -18.586 5.550 14.165 1.00 79.62 178 GLN A C 1
ATOM 1404 O O . GLN A 1 178 ? -19.578 5.653 14.897 1.00 79.62 178 GLN A O 1
ATOM 1409 N N . SER A 1 179 ? -17.675 4.608 14.349 1.00 74.94 179 SER A N 1
ATOM 1410 C CA . SER A 1 179 ? -17.819 3.568 15.348 1.00 74.94 179 SER A CA 1
ATOM 1411 C C . SER A 1 179 ? -17.636 4.092 16.789 1.00 74.94 179 SER A C 1
ATOM 1413 O O . SER A 1 179 ? -18.371 3.652 17.677 1.00 74.94 179 SER A O 1
ATOM 1415 N N . ASP A 1 180 ? -16.832 5.146 17.006 1.00 72.25 180 ASP A N 1
ATOM 1416 C CA . ASP A 1 180 ? -16.694 5.824 18.317 1.00 72.25 180 ASP A CA 1
ATOM 1417 C C . ASP A 1 180 ? -17.993 6.519 18.726 1.00 72.25 180 ASP A C 1
ATOM 1419 O O . A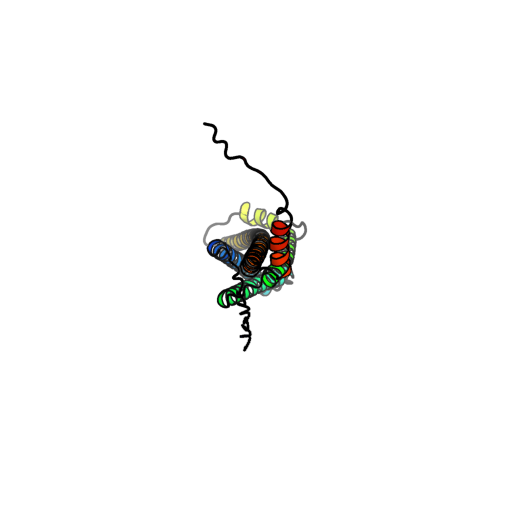SP A 1 180 ? -18.474 6.405 19.860 1.00 72.25 180 ASP A O 1
ATOM 1423 N N . THR A 1 181 ? -18.617 7.222 17.778 1.00 70.94 181 THR A N 1
ATOM 1424 C CA . THR A 1 181 ? -19.865 7.945 18.054 1.00 70.94 181 THR A CA 1
ATOM 1425 C C . THR A 1 181 ? -21.017 7.007 18.416 1.00 70.94 181 THR A C 1
ATOM 1427 O O . THR A 1 181 ? -21.888 7.378 19.208 1.00 70.94 181 THR A O 1
ATOM 1430 N N . THR A 1 182 ? -21.016 5.787 17.873 1.00 65.75 182 THR A N 1
ATOM 1431 C CA . THR A 1 182 ? -22.055 4.781 18.127 1.00 65.75 182 THR A CA 1
ATOM 1432 C C . THR A 1 182 ? -21.994 4.288 19.571 1.00 65.75 182 THR A C 1
ATOM 1434 O O . THR A 1 182 ? -23.011 4.289 20.267 1.00 65.75 182 THR A O 1
ATOM 1437 N N . VAL A 1 183 ? -20.793 3.978 20.061 1.00 68.75 183 VAL A N 1
ATOM 1438 C CA . VAL A 1 183 ? -20.553 3.590 21.461 1.00 68.75 183 VAL A CA 1
ATOM 1439 C C . VAL A 1 183 ? -20.995 4.689 22.420 1.00 68.75 183 VAL A C 1
ATOM 1441 O O . VAL A 1 183 ? -21.737 4.427 23.365 1.00 68.75 183 VAL A O 1
ATOM 1444 N N . HIS A 1 184 ? -20.617 5.941 22.154 1.00 70.12 184 HIS A N 1
ATOM 1445 C CA . HIS A 1 184 ? -20.999 7.060 23.017 1.00 70.12 184 HIS A CA 1
ATOM 1446 C C . HIS A 1 184 ? -22.513 7.289 23.107 1.00 70.12 184 HIS A C 1
ATOM 1448 O O . HIS A 1 184 ? -23.008 7.707 24.160 1.00 70.12 184 HIS A O 1
ATOM 1454 N N . LYS A 1 185 ? -23.257 7.048 22.021 1.00 71.62 185 LYS A N 1
ATOM 1455 C CA . LYS A 1 185 ? -24.726 7.123 22.032 1.00 71.62 185 LYS A CA 1
ATOM 1456 C C . LYS A 1 185 ? -25.326 6.006 22.880 1.00 71.62 185 LYS A C 1
ATOM 1458 O O . LYS A 1 185 ? -26.202 6.279 23.697 1.00 71.62 185 LYS A O 1
ATOM 1463 N N . GLU A 1 186 ? -24.813 4.787 22.746 1.00 72.69 186 GLU A N 1
ATOM 1464 C CA . GLU A 1 186 ? -25.307 3.642 23.510 1.00 72.69 186 GLU A CA 1
ATOM 1465 C C . GLU A 1 186 ? -25.042 3.793 25.012 1.00 72.69 186 GLU A C 1
ATOM 1467 O O . GLU A 1 186 ? -25.956 3.655 25.822 1.00 72.69 186 GLU A O 1
ATOM 1472 N N . SER A 1 187 ? -23.840 4.226 25.400 1.00 68.25 187 SER A N 1
ATOM 1473 C CA . SER A 1 187 ? -23.519 4.511 26.807 1.00 68.25 187 SER A CA 1
ATOM 1474 C C . SER A 1 187 ? -24.336 5.662 27.412 1.00 68.25 187 SER A C 1
ATOM 1476 O O . SER A 1 187 ? -24.391 5.804 28.636 1.00 68.25 187 SER A O 1
ATOM 1478 N N . ARG A 1 188 ? -24.925 6.542 26.591 1.00 71.06 188 ARG A N 1
ATOM 1479 C CA . ARG A 1 188 ? -25.887 7.546 27.071 1.00 71.06 188 ARG A CA 1
ATOM 1480 C C . ARG A 1 188 ? -27.261 6.934 27.303 1.00 71.06 188 ARG A C 1
ATOM 1482 O O . ARG A 1 188 ? -27.797 7.130 28.387 1.00 71.06 188 ARG A O 1
ATOM 1489 N N . ARG A 1 189 ? -27.767 6.137 26.356 1.00 72.00 189 ARG A N 1
ATOM 1490 C CA . ARG A 1 189 ? -29.061 5.451 26.504 1.00 72.00 189 ARG A CA 1
ATOM 1491 C C . ARG A 1 189 ? -29.114 4.574 27.750 1.00 72.00 189 ARG A C 1
ATOM 1493 O O . ARG A 1 189 ? -30.065 4.678 28.510 1.00 72.00 189 ARG A O 1
ATOM 1500 N N . VAL A 1 190 ? -28.064 3.793 28.007 1.00 70.50 190 VAL A N 1
ATOM 1501 C CA . VAL A 1 190 ? -27.984 2.931 29.202 1.00 70.50 190 VAL A CA 1
ATOM 1502 C C . VAL A 1 190 ? -28.044 3.751 30.499 1.00 70.50 190 VAL A C 1
ATOM 1504 O O . VAL A 1 190 ? -28.741 3.381 31.442 1.00 70.50 190 VAL A O 1
ATOM 1507 N N . ARG A 1 191 ? -27.368 4.908 30.539 1.00 70.94 191 ARG A N 1
ATOM 1508 C CA . ARG A 1 191 ? -27.435 5.824 31.690 1.00 70.94 191 ARG A CA 1
ATOM 1509 C C . ARG A 1 191 ? -28.817 6.443 31.878 1.00 70.94 191 ARG A C 1
ATOM 1511 O O . ARG A 1 191 ? -29.245 6.615 33.013 1.00 70.94 191 ARG A O 1
ATOM 1518 N N . GLU A 1 192 ? -29.501 6.784 30.792 1.00 73.19 192 GLU A N 1
ATOM 1519 C CA . GLU A 1 192 ? -30.867 7.315 30.846 1.00 73.19 192 GLU A CA 1
ATOM 1520 C C . GLU A 1 192 ? -31.860 6.262 31.354 1.00 73.19 192 GLU A C 1
ATOM 1522 O O . GLU A 1 192 ? -32.699 6.583 32.195 1.00 73.19 192 GLU A O 1
ATOM 1527 N N . THR A 1 193 ? -31.732 5.002 30.926 1.00 71.81 193 THR A N 1
ATOM 1528 C CA . THR A 1 193 ? -32.558 3.903 31.453 1.00 71.81 193 THR A CA 1
ATOM 1529 C C . THR A 1 193 ? -32.288 3.639 32.933 1.00 71.81 193 THR A C 1
ATOM 1531 O O . THR A 1 193 ? -33.232 3.525 33.709 1.00 71.81 193 THR A O 1
ATOM 1534 N N . GLU A 1 194 ? -31.022 3.645 33.366 1.00 70.94 194 GLU A N 1
ATOM 1535 C CA . GLU A 1 194 ? -30.683 3.462 34.785 1.00 70.94 194 GLU A CA 1
ATOM 1536 C C . GLU A 1 194 ? -31.217 4.611 35.661 1.00 70.94 194 GLU A C 1
ATOM 1538 O O . GLU A 1 194 ? -31.687 4.378 36.775 1.00 70.94 194 GLU A O 1
ATOM 1543 N N . TYR A 1 195 ? -31.213 5.846 35.147 1.00 69.44 195 TYR A N 1
ATOM 1544 C CA . TYR A 1 195 ? -31.824 6.991 35.827 1.00 69.44 195 TYR A CA 1
ATOM 1545 C C . TYR A 1 195 ? -33.346 6.844 35.974 1.00 69.44 195 TYR A C 1
ATOM 1547 O O . TYR A 1 195 ? -33.904 7.236 37.000 1.00 69.44 195 TYR A O 1
ATOM 1555 N N . HIS A 1 196 ? -34.015 6.283 34.964 1.00 69.69 196 HIS A N 1
ATOM 1556 C CA . HIS A 1 196 ? -35.461 6.069 34.981 1.00 69.69 196 HIS A CA 1
ATOM 1557 C C . HIS A 1 196 ? -35.887 4.979 35.970 1.00 69.69 196 HIS A C 1
ATOM 1559 O O . HIS A 1 196 ? -36.876 5.164 36.682 1.00 69.69 196 HIS A O 1
ATOM 1565 N N . ASP A 1 197 ? -35.133 3.881 36.042 1.00 73.94 197 ASP A N 1
ATOM 1566 C CA . ASP A 1 197 ? -35.432 2.757 36.935 1.00 73.94 197 ASP A CA 1
ATOM 1567 C C . ASP A 1 197 ? -35.032 3.034 38.394 1.00 73.94 197 ASP A C 1
ATOM 1569 O O . ASP A 1 197 ? -35.594 2.444 39.320 1.00 73.94 197 ASP A O 1
ATOM 1573 N N . ASN A 1 198 ? -34.072 3.937 38.630 1.00 72.00 198 ASN A N 1
ATOM 1574 C CA . ASN A 1 198 ? -33.577 4.251 39.971 1.00 72.00 198 ASN A CA 1
ATOM 1575 C C . ASN A 1 198 ? -33.351 5.765 40.160 1.00 72.00 198 ASN A C 1
ATOM 1577 O O . ASN A 1 198 ? -32.207 6.228 40.265 1.00 72.00 198 ASN A O 1
ATOM 1581 N N . PRO A 1 199 ? -34.432 6.568 40.205 1.00 69.50 199 PRO A N 1
ATOM 1582 C CA . PRO A 1 199 ? -34.312 8.012 40.324 1.00 69.50 199 PRO A CA 1
ATOM 1583 C C . PRO A 1 199 ? -33.662 8.394 41.665 1.00 69.50 199 PRO A C 1
ATOM 1585 O O . PRO A 1 199 ? -33.981 7.809 42.707 1.00 69.50 199 PRO A O 1
ATOM 1588 N N . PRO A 1 200 ? -32.765 9.397 41.693 1.00 65.31 200 PRO A N 1
ATOM 1589 C CA . PRO A 1 200 ? -32.168 9.867 42.938 1.00 65.31 200 PRO A CA 1
ATOM 1590 C C . PRO A 1 200 ? -33.259 10.370 43.898 1.00 65.31 200 PRO A C 1
ATOM 1592 O O . PRO A 1 200 ? -34.228 11.003 43.477 1.00 65.31 200 PRO A O 1
ATOM 1595 N N . ALA A 1 201 ? -33.097 10.118 45.202 1.00 60.62 201 ALA A N 1
ATOM 1596 C CA . ALA A 1 201 ? -34.101 10.410 46.238 1.00 60.62 201 ALA A CA 1
ATOM 1597 C C . ALA A 1 201 ? -34.582 11.883 46.269 1.00 60.62 201 ALA A C 1
ATOM 1599 O O . ALA A 1 201 ? -35.694 12.168 46.722 1.00 60.62 201 ALA A O 1
ATOM 1600 N N . GLU A 1 202 ? -33.777 12.809 45.739 1.00 58.09 202 GLU A N 1
ATOM 1601 C CA . GLU A 1 202 ? -34.104 14.233 45.571 1.00 58.09 202 GLU A CA 1
ATOM 1602 C C . GLU A 1 202 ? -35.165 14.504 44.483 1.00 58.09 202 GLU A C 1
ATOM 1604 O O . GLU A 1 202 ? -35.929 15.467 44.583 1.00 58.09 202 GLU A O 1
ATOM 1609 N N . ALA A 1 203 ? -35.262 13.656 43.452 1.00 53.38 203 ALA A N 1
ATOM 1610 C CA . ALA A 1 203 ? -36.271 13.776 42.396 1.00 53.38 203 ALA A CA 1
ATOM 1611 C C . ALA A 1 203 ? -37.650 13.277 42.866 1.00 53.38 203 ALA A C 1
ATOM 1613 O O . ALA A 1 203 ? -38.676 13.887 42.560 1.00 53.38 203 ALA A O 1
ATOM 1614 N N . VAL A 1 204 ? -37.675 12.222 43.689 1.00 53.50 204 VAL A N 1
ATOM 1615 C CA . VAL A 1 204 ? -38.909 11.658 44.267 1.00 53.50 204 VAL A CA 1
ATOM 1616 C C . VAL A 1 204 ? -39.574 12.652 45.228 1.00 53.50 204 VAL A C 1
ATOM 1618 O O . VAL A 1 204 ? -40.792 12.826 45.215 1.00 53.50 204 VAL A O 1
ATOM 1621 N N . THR A 1 205 ? -38.785 13.382 46.023 1.00 51.62 205 THR A N 1
ATOM 1622 C CA . THR A 1 205 ? -39.312 14.371 46.981 1.00 51.62 205 THR A CA 1
ATOM 1623 C C . THR A 1 205 ? -39.871 15.631 46.314 1.00 51.62 205 THR A C 1
ATOM 1625 O O . THR A 1 205 ? -40.829 16.208 46.837 1.00 51.62 205 THR A O 1
ATOM 1628 N N . ARG A 1 206 ? -39.365 16.039 45.138 1.00 49.56 206 ARG A N 1
ATOM 1629 C CA . ARG A 1 206 ? -39.944 17.151 44.353 1.00 49.56 206 ARG A CA 1
ATOM 1630 C C . ARG A 1 206 ? -41.260 16.798 43.654 1.00 49.56 206 ARG A C 1
ATOM 1632 O O . ARG A 1 206 ? -42.111 17.673 43.519 1.00 49.56 206 ARG A O 1
ATOM 1639 N N . GLY A 1 207 ? -41.466 15.538 43.262 1.00 48.91 207 GLY A N 1
ATOM 1640 C CA . GLY A 1 207 ? -42.768 15.073 42.764 1.00 48.91 207 GLY A CA 1
ATOM 1641 C C . GLY A 1 207 ? -43.842 15.095 43.857 1.00 48.91 207 GLY A C 1
ATOM 1642 O O . GLY A 1 207 ? -44.928 15.629 43.660 1.00 48.91 207 GLY A O 1
ATOM 1643 N N . VAL A 1 208 ? -43.493 14.622 45.057 1.00 48.53 208 VAL A N 1
ATOM 1644 C CA . VAL A 1 208 ? -44.413 14.563 46.210 1.00 48.53 208 VAL A CA 1
ATOM 1645 C C . VAL A 1 208 ? -44.733 15.947 46.797 1.00 48.53 208 VAL A C 1
ATOM 1647 O O . VAL A 1 208 ? -45.804 16.149 47.367 1.00 48.53 208 VAL A O 1
ATOM 1650 N N . THR A 1 209 ? -43.841 16.932 46.660 1.00 45.12 209 THR A N 1
ATOM 1651 C CA . THR A 1 209 ? -44.096 18.298 47.160 1.00 45.12 209 THR A CA 1
ATOM 1652 C C . THR A 1 209 ? -44.940 19.153 46.216 1.00 45.12 209 THR A C 1
ATOM 1654 O O . THR A 1 209 ? -45.583 20.087 46.694 1.00 45.12 209 THR A O 1
ATOM 1657 N N . ARG A 1 210 ? -45.025 18.821 44.918 1.00 44.25 210 ARG A N 1
ATOM 1658 C CA . ARG A 1 210 ? -45.883 19.552 43.967 1.00 44.25 210 ARG A CA 1
ATOM 1659 C C . ARG A 1 210 ? -47.365 19.176 44.077 1.00 44.25 210 ARG A C 1
ATOM 1661 O O . ARG A 1 210 ? -48.209 20.036 43.860 1.00 44.25 210 ARG A O 1
ATOM 1668 N N . ASP A 1 211 ? -47.679 17.955 44.512 1.00 45.03 211 ASP A N 1
ATOM 1669 C CA . ASP A 1 211 ? -49.064 17.527 44.784 1.00 45.03 211 ASP A CA 1
ATOM 1670 C C . ASP A 1 211 ? -49.599 17.992 46.148 1.00 45.03 211 ASP A C 1
ATOM 1672 O O . ASP A 1 211 ? -50.795 17.918 46.423 1.00 45.03 211 ASP A O 1
ATOM 1676 N N . ARG A 1 212 ? -48.735 18.516 47.026 1.00 46.34 212 ARG A N 1
ATOM 1677 C CA . ARG A 1 212 ? -49.146 18.958 48.367 1.00 46.34 212 ARG A CA 1
ATOM 1678 C C . ARG A 1 212 ? -49.500 20.443 48.460 1.00 46.34 212 ARG A C 1
ATOM 1680 O O . ARG A 1 212 ? -49.925 20.881 49.526 1.00 46.34 212 ARG A O 1
ATOM 1687 N N . SER A 1 213 ? -49.352 21.218 47.380 1.00 45.31 213 SER A N 1
ATOM 1688 C CA . SER A 1 213 ? -49.635 22.661 47.389 1.00 45.31 213 SER A CA 1
ATOM 1689 C C . SER A 1 213 ? -50.975 23.063 46.767 1.00 45.31 213 SER A C 1
ATOM 1691 O O . SER A 1 213 ? -51.239 24.258 46.693 1.00 45.31 213 SER A O 1
ATOM 1693 N N . ASN A 1 214 ? -51.831 22.123 46.344 1.00 46.12 214 ASN A N 1
ATOM 1694 C CA . ASN A 1 214 ? -53.139 22.454 45.755 1.00 46.12 214 ASN A CA 1
ATOM 1695 C C . ASN A 1 214 ? -54.319 21.785 46.478 1.00 46.12 214 ASN A C 1
ATOM 1697 O O . ASN A 1 214 ? -55.222 21.221 45.871 1.00 46.12 214 ASN A O 1
ATOM 1701 N N . GLY A 1 215 ? -54.286 21.834 47.810 1.00 44.56 215 GLY A N 1
ATOM 1702 C CA . GLY A 1 215 ? -55.314 21.269 48.681 1.00 44.56 215 GLY A CA 1
ATOM 1703 C C . GLY A 1 215 ? -55.779 22.253 49.746 1.00 44.56 215 GLY A C 1
ATOM 1704 O O . GLY A 1 215 ? -55.755 21.929 50.933 1.00 44.56 215 GLY A O 1
ATOM 1705 N N . ARG A 1 216 ? -56.196 23.461 49.351 1.00 43.75 216 ARG A N 1
ATOM 1706 C CA . ARG A 1 216 ? -57.065 24.290 50.193 1.00 43.75 216 ARG A CA 1
ATOM 1707 C C . ARG A 1 216 ? -58.162 24.925 49.342 1.00 43.75 216 ARG A C 1
ATOM 1709 O O . ARG A 1 216 ? -57.881 25.519 48.313 1.00 43.75 216 ARG A O 1
ATOM 1716 N N . THR A 1 217 ? -59.379 24.767 49.865 1.00 43.00 217 THR A N 1
ATOM 1717 C CA . THR A 1 217 ? -60.656 25.425 49.540 1.00 43.00 217 THR A CA 1
ATOM 1718 C C . THR A 1 217 ? -61.399 25.003 48.268 1.00 43.00 217 THR A C 1
ATOM 1720 O O . THR A 1 217 ? -61.171 25.541 47.199 1.00 43.00 217 THR A O 1
ATOM 1723 N N . GLY A 1 218 ? -62.398 24.131 48.468 1.00 40.12 218 GLY A N 1
ATOM 1724 C CA . GLY A 1 218 ? -63.807 24.531 48.347 1.00 40.12 218 GLY A CA 1
ATOM 1725 C C . GLY A 1 218 ? -64.480 24.436 46.973 1.00 40.12 218 GLY A C 1
ATOM 1726 O O . GLY A 1 218 ? -64.103 25.132 46.046 1.00 40.12 218 GLY A O 1
ATOM 1727 N N . GLY A 1 219 ? -65.602 23.707 46.932 1.00 37.97 219 GLY A N 1
ATOM 1728 C CA . GLY A 1 219 ? -66.772 24.096 46.135 1.00 37.97 219 GLY A CA 1
ATOM 1729 C C . GLY A 1 219 ? -66.970 23.402 44.783 1.00 37.97 219 GLY A C 1
ATOM 1730 O O . GLY A 1 219 ? -66.232 23.635 43.840 1.00 37.97 219 GLY A O 1
ATOM 1731 N N . ASN A 1 220 ? -68.033 22.593 44.723 1.00 44.06 220 ASN A N 1
ATOM 1732 C CA . ASN A 1 220 ? -68.949 22.326 43.604 1.00 44.06 220 ASN A CA 1
ATOM 1733 C C . ASN A 1 220 ? -68.546 22.771 42.183 1.00 44.06 220 ASN A C 1
ATOM 1735 O O . ASN A 1 220 ? -68.476 23.966 41.925 1.00 44.06 220 ASN A O 1
ATOM 1739 N N . ALA A 1 221 ? -68.545 21.828 41.230 1.00 39.50 221 ALA A N 1
ATOM 1740 C CA . ALA A 1 221 ? -69.272 21.962 39.955 1.00 39.50 221 ALA A CA 1
ATOM 1741 C C . ALA A 1 221 ? -69.180 20.664 39.132 1.00 39.50 221 ALA A C 1
ATOM 1743 O O . ALA A 1 221 ? -68.200 20.415 38.436 1.00 39.50 221 ALA A O 1
ATOM 1744 N N . TYR A 1 222 ? -70.239 19.854 39.170 1.00 41.03 222 TYR A N 1
ATOM 1745 C CA . TYR A 1 222 ? -70.550 18.929 38.084 1.00 41.03 222 TYR A CA 1
ATOM 1746 C C . TYR A 1 222 ? -71.379 19.708 37.060 1.00 41.03 222 TYR A C 1
ATOM 1748 O O . TYR A 1 222 ? -72.539 20.016 37.323 1.00 41.03 222 TYR A O 1
ATOM 1756 N N . THR A 1 223 ? -70.810 20.036 35.902 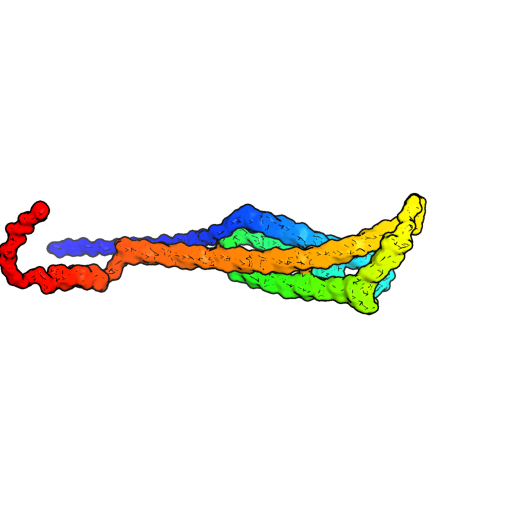1.00 45.44 223 THR A N 1
ATOM 1757 C CA . THR A 1 223 ? -71.595 20.441 34.727 1.00 45.44 223 THR A CA 1
ATOM 1758 C C . THR A 1 223 ? -71.062 19.717 33.502 1.00 45.44 223 THR A C 1
ATOM 1760 O O . THR A 1 223 ? -70.004 20.053 32.976 1.00 45.44 223 THR A O 1
ATOM 1763 N N . TRP A 1 224 ? -71.816 18.713 33.062 1.00 39.56 224 TRP A N 1
ATOM 1764 C CA . TRP A 1 224 ? -71.713 18.128 31.734 1.00 39.56 224 TRP A CA 1
ATOM 1765 C C . TRP A 1 224 ? -72.250 19.131 30.708 1.00 39.56 224 TRP A C 1
ATOM 1767 O O . TRP A 1 224 ? -73.329 19.694 30.903 1.00 39.56 224 TRP A O 1
ATOM 1777 N N . ARG A 1 225 ? -71.531 19.328 29.603 1.00 40.44 225 ARG A N 1
ATOM 1778 C CA . ARG A 1 225 ? -72.120 19.803 28.349 1.00 40.44 225 ARG A CA 1
ATOM 1779 C C . ARG A 1 225 ? -71.739 18.843 27.231 1.00 40.44 225 ARG A C 1
ATOM 1781 O O . ARG A 1 225 ? -70.573 18.472 27.111 1.00 40.44 225 ARG A O 1
ATOM 1788 N N . ALA A 1 226 ? -72.780 18.442 26.507 1.00 42.12 226 ALA A N 1
ATOM 1789 C CA . ALA A 1 226 ? -72.741 17.925 25.150 1.00 42.12 226 ALA A CA 1
ATOM 1790 C C . ALA A 1 226 ? -72.277 19.009 24.166 1.00 42.12 226 ALA A C 1
ATOM 1792 O O . ALA A 1 226 ? -72.426 20.209 24.510 1.00 42.12 226 ALA A O 1
#